Protein AF-0000000084680310 (afdb_homodimer)

Radius of gyration: 19.65 Å; Cα contacts (8 Å, |Δi|>4): 620; chains: 2; bounding box: 38×62×42 Å

Organism: Streptomyces collinus (strain DSM 40733 / Tue 365) (NCBI:txid1214242)

Structure (mmCIF, N/CA/C/O backbone):
data_AF-0000000084680310-model_v1
#
loop_
_entity.id
_entity.type
_entity.pdbx_description
1 polymer 'Uncharacterized protein'
#
loop_
_atom_site.group_PDB
_atom_site.id
_atom_site.type_symbol
_atom_site.label_atom_id
_atom_site.label_alt_id
_atom_site.label_comp_id
_atom_site.label_asym_id
_atom_site.label_entity_id
_atom_site.label_seq_id
_atom_site.pdbx_PDB_ins_code
_atom_site.Cartn_x
_atom_site.Cartn_y
_atom_site.Cartn_z
_atom_site.occupancy
_atom_site.B_iso_or_equiv
_atom_site.auth_seq_id
_atom_site.auth_comp_id
_atom_site.auth_asym_id
_atom_site.auth_atom_id
_atom_site.pdbx_PDB_model_num
ATOM 1 N N . MET A 1 1 ? 16.734 -3.963 13.297 1 83.31 1 MET A N 1
ATOM 2 C CA . MET A 1 1 ? 17.344 -3.102 12.289 1 83.31 1 MET A CA 1
ATOM 3 C C . MET A 1 1 ? 16.297 -2.602 11.297 1 83.31 1 MET A C 1
ATOM 5 O O . MET A 1 1 ? 16.125 -1.395 11.117 1 83.31 1 MET A O 1
ATOM 9 N N . SER A 1 2 ? 15.383 -3.375 10.891 1 95.5 2 SER A N 1
ATOM 10 C CA . SER A 1 2 ? 14.383 -2.965 9.922 1 95.5 2 SER A CA 1
ATOM 11 C C . SER A 1 2 ? 13.367 -2.012 10.547 1 95.5 2 SER A C 1
ATOM 13 O O . SER A 1 2 ? 12.992 -1.007 9.93 1 95.5 2 SER A O 1
ATOM 15 N N . LYS A 1 3 ? 13.008 -2.221 11.766 1 98 3 LYS A N 1
ATOM 16 C CA . LYS A 1 3 ? 12 -1.386 12.414 1 98 3 LYS A CA 1
ATOM 17 C C . LYS A 1 3 ? 12.508 0.043 12.594 1 98 3 LYS A C 1
ATOM 19 O O . LYS A 1 3 ? 11.758 1.002 12.375 1 98 3 LYS A O 1
ATOM 24 N N . ILE A 1 4 ? 13.727 0.226 12.992 1 98.25 4 ILE A N 1
ATOM 25 C CA . ILE A 1 4 ? 14.328 1.543 13.172 1 98.25 4 ILE A CA 1
ATOM 26 C C . ILE A 1 4 ? 14.32 2.301 11.852 1 98.25 4 ILE A C 1
ATOM 28 O O . ILE A 1 4 ? 14.008 3.492 11.812 1 98.25 4 ILE A O 1
ATOM 32 N N . GLU A 1 5 ? 14.664 1.639 10.758 1 98.62 5 GLU A N 1
ATOM 33 C CA . GLU A 1 5 ? 14.695 2.25 9.43 1 98.62 5 GLU A CA 1
ATOM 34 C C . GLU A 1 5 ? 13.297 2.66 8.977 1 98.62 5 GLU A C 1
ATOM 36 O O . GLU A 1 5 ? 13.109 3.746 8.43 1 98.62 5 GLU A O 1
ATOM 41 N N . ILE A 1 6 ? 12.359 1.812 9.211 1 98.88 6 ILE A N 1
ATOM 42 C CA . ILE A 1 6 ? 10.977 2.094 8.844 1 98.88 6 ILE A CA 1
ATOM 43 C C . ILE A 1 6 ? 10.445 3.254 9.688 1 98.88 6 ILE A C 1
ATOM 45 O O . ILE A 1 6 ? 9.75 4.137 9.172 1 98.88 6 ILE A O 1
ATOM 49 N N . ASP A 1 7 ? 10.781 3.256 11.008 1 98.81 7 ASP A N 1
ATOM 50 C CA . ASP A 1 7 ? 10.43 4.375 11.875 1 98.81 7 ASP A CA 1
ATOM 51 C C . ASP A 1 7 ? 11.016 5.684 11.344 1 98.81 7 ASP A C 1
ATOM 53 O O . ASP A 1 7 ? 10.352 6.723 11.383 1 98.81 7 ASP A O 1
ATOM 57 N N . ALA A 1 8 ? 12.195 5.598 10.875 1 98.69 8 ALA A N 1
ATOM 58 C CA . ALA A 1 8 ? 12.852 6.793 10.352 1 98.69 8 ALA A CA 1
ATOM 59 C C . ALA A 1 8 ? 12.156 7.305 9.094 1 98.69 8 ALA A C 1
ATOM 61 O O . ALA A 1 8 ? 11.914 8.508 8.953 1 98.69 8 ALA A O 1
ATOM 62 N N . VAL A 1 9 ? 11.852 6.441 8.125 1 98.88 9 VAL A N 1
ATOM 63 C CA . VAL A 1 9 ? 11.125 6.812 6.914 1 98.88 9 VAL A CA 1
ATOM 64 C C . VAL A 1 9 ? 9.781 7.438 7.289 1 98.88 9 VAL A C 1
ATOM 66 O O . VAL A 1 9 ? 9.391 8.461 6.727 1 98.88 9 VAL A O 1
ATOM 69 N N . THR A 1 10 ? 9.094 6.812 8.273 1 98.88 10 THR A N 1
ATOM 70 C CA . THR A 1 10 ? 7.793 7.297 8.727 1 98.88 10 THR A CA 1
ATOM 71 C C . THR A 1 10 ? 7.922 8.688 9.344 1 98.88 10 THR A C 1
ATOM 73 O O . THR A 1 10 ? 7.133 9.586 9.031 1 98.88 10 THR A O 1
ATOM 76 N N . ALA A 1 11 ? 8.891 8.852 10.188 1 98.75 11 ALA A N 1
ATOM 77 C CA . ALA A 1 11 ? 9.125 10.148 10.82 1 98.75 11 ALA A CA 1
ATOM 78 C C . ALA A 1 11 ? 9.422 11.219 9.773 1 98.75 11 ALA A C 1
ATOM 80 O O . ALA A 1 11 ? 8.977 12.359 9.898 1 98.75 11 ALA A O 1
ATOM 81 N N . GLU A 1 12 ? 10.188 10.867 8.773 1 98.75 12 GLU A N 1
ATOM 82 C CA . GLU A 1 12 ? 10.492 11.797 7.695 1 98.75 12 GLU A CA 1
ATOM 83 C C . GLU A 1 12 ? 9.234 12.203 6.938 1 98.75 12 GLU A C 1
ATOM 85 O O . GLU A 1 12 ? 9.086 13.367 6.547 1 98.75 12 GLU A O 1
ATOM 90 N N . PHE A 1 13 ? 8.359 11.281 6.695 1 98.88 13 PHE A N 1
ATOM 91 C CA . PHE A 1 13 ? 7.109 11.609 6.016 1 98.88 13 PHE A CA 1
ATOM 92 C C . PHE A 1 13 ? 6.293 12.594 6.84 1 98.88 13 PHE A C 1
ATOM 94 O O . PHE A 1 13 ? 5.891 13.648 6.34 1 98.88 13 PHE A O 1
ATOM 101 N N . PHE A 1 14 ? 6.062 12.289 8.117 1 98.75 14 PHE A N 1
ATOM 102 C CA . PHE A 1 14 ? 5.273 13.164 8.977 1 98.75 14 PHE A CA 1
ATOM 103 C C . PHE A 1 14 ? 5.934 14.531 9.094 1 98.75 14 PHE A C 1
ATOM 105 O O . PHE A 1 14 ? 5.246 15.562 9.125 1 98.75 14 PHE A O 1
ATOM 112 N N . GLY A 1 15 ? 7.195 14.57 9.164 1 98.12 15 GLY A N 1
ATOM 113 C CA . GLY A 1 15 ? 7.945 15.805 9.336 1 98.12 15 GLY A CA 1
ATOM 114 C C . GLY A 1 15 ? 7.977 16.672 8.094 1 98.12 15 GLY A C 1
ATOM 115 O O . GLY A 1 15 ? 8.336 17.844 8.148 1 98.12 15 GLY A O 1
ATOM 116 N N . ALA A 1 16 ? 7.633 16.141 6.98 1 98 16 ALA A N 1
ATOM 117 C CA . ALA A 1 16 ? 7.73 16.828 5.695 1 98 16 ALA A CA 1
ATOM 118 C C . ALA A 1 16 ? 6.855 18.078 5.668 1 98 16 ALA A C 1
ATOM 120 O O . ALA A 1 16 ? 7.117 19 4.906 1 98 16 ALA A O 1
ATOM 121 N N . PHE A 1 17 ? 5.832 18.172 6.531 1 97.25 17 PHE A N 1
ATOM 122 C CA . PHE A 1 17 ? 4.809 19.203 6.441 1 97.25 17 PHE A CA 1
ATOM 123 C C . PHE A 1 17 ? 5.035 20.281 7.492 1 97.25 17 PHE A C 1
ATOM 125 O O . PHE A 1 17 ? 4.336 21.297 7.512 1 97.25 17 PHE A O 1
ATOM 132 N N . ASP A 1 18 ? 5.969 19.984 8.367 1 97.31 18 ASP A N 1
ATOM 133 C CA . ASP A 1 18 ? 6.152 20.812 9.547 1 97.31 18 ASP A CA 1
ATOM 134 C C . ASP A 1 18 ? 6.668 22.203 9.172 1 97.31 18 ASP A C 1
ATOM 136 O O . ASP A 1 18 ? 7.742 22.328 8.57 1 97.31 18 ASP A O 1
ATOM 140 N N . ASN A 1 19 ? 5.898 23.234 9.477 1 97.25 19 ASN A N 1
ATOM 141 C CA . ASN A 1 19 ? 6.348 24.609 9.234 1 97.25 19 ASN A 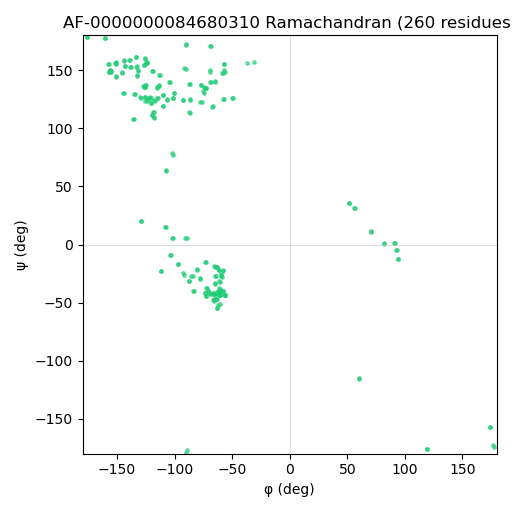CA 1
ATOM 142 C C . ASN A 1 19 ? 6.191 25.469 10.484 1 97.25 19 ASN A C 1
ATOM 144 O O . ASN A 1 19 ? 6.07 26.703 10.383 1 97.25 19 ASN A O 1
ATOM 148 N N . ARG A 1 20 ? 6.105 24.828 11.656 1 97.31 20 ARG A N 1
ATOM 149 C CA . ARG A 1 20 ? 6.031 25.547 12.922 1 97.31 20 ARG A CA 1
ATOM 150 C C . ARG A 1 20 ? 7.246 26.453 13.109 1 97.31 20 ARG A C 1
ATOM 152 O O . ARG A 1 20 ? 8.336 26.141 12.617 1 97.31 20 ARG A O 1
ATOM 159 N N . GLY A 1 21 ? 7.027 27.531 13.75 1 95.5 21 GLY A N 1
ATOM 160 C CA . GLY A 1 21 ? 8.117 28.453 14.031 1 95.5 21 GLY A CA 1
ATOM 161 C C . GLY A 1 21 ? 8.633 29.172 12.797 1 95.5 21 GLY A C 1
ATOM 162 O O . GLY A 1 21 ? 9.758 29.672 12.781 1 95.5 21 GLY A O 1
ATOM 163 N N . GLY A 1 22 ? 7.957 29.094 11.664 1 92.19 22 GLY A N 1
ATOM 164 C CA . GLY A 1 22 ? 8.305 29.812 10.453 1 92.19 22 GLY A CA 1
ATOM 165 C C . GLY A 1 22 ? 9.234 29.031 9.539 1 92.19 22 GLY A C 1
ATOM 166 O O . GLY A 1 22 ? 9.641 29.531 8.484 1 92.19 22 GLY A O 1
ATOM 167 N N . ARG A 1 23 ? 9.539 27.906 9.914 1 93.06 23 ARG A N 1
ATOM 168 C CA . ARG A 1 23 ? 10.43 27.125 9.07 1 93.06 23 ARG A CA 1
ATOM 169 C C . ARG A 1 23 ? 9.734 26.719 7.773 1 93.06 23 ARG A C 1
ATOM 171 O O . ARG A 1 23 ? 8.508 26.594 7.73 1 93.06 23 ARG A O 1
ATOM 178 N N . ALA A 1 24 ? 10.547 26.578 6.723 1 93.38 24 ALA A N 1
ATOM 179 C CA . ALA A 1 24 ? 10.016 26.125 5.441 1 93.38 24 ALA A CA 1
ATOM 180 C C . ALA A 1 24 ? 9.789 24.609 5.453 1 93.38 24 ALA A C 1
ATOM 182 O O . ALA A 1 24 ? 10.719 23.844 5.73 1 93.38 24 ALA A O 1
ATOM 183 N N . ALA A 1 25 ? 8.531 24.25 5.188 1 95.44 25 ALA A N 1
ATOM 184 C CA . ALA A 1 25 ? 8.25 22.812 5.059 1 95.44 25 ALA A CA 1
ATOM 185 C C . ALA A 1 25 ? 8.984 22.219 3.859 1 95.44 25 ALA A C 1
ATOM 187 O O . ALA A 1 25 ? 9.07 22.844 2.803 1 95.44 25 ALA A O 1
ATOM 188 N N . ASP A 1 26 ? 9.516 21.016 4.008 1 96.19 26 ASP A N 1
ATOM 189 C CA . ASP A 1 26 ? 10.219 20.328 2.932 1 96.19 26 ASP A CA 1
ATOM 190 C C . ASP A 1 26 ? 9.383 19.172 2.389 1 96.19 26 ASP A C 1
ATOM 192 O O . ASP A 1 26 ? 9.797 18.016 2.447 1 96.19 26 ASP A O 1
ATOM 196 N N . VAL A 1 27 ? 8.242 19.516 1.811 1 97.19 27 VAL A N 1
ATOM 197 C CA . VAL A 1 27 ? 7.289 18.516 1.328 1 97.19 27 VAL A CA 1
ATOM 198 C C . VAL A 1 27 ? 7.918 17.719 0.191 1 97.19 27 VAL A C 1
ATOM 200 O O . VAL A 1 27 ? 7.602 16.531 0.01 1 97.19 27 VAL A O 1
ATOM 203 N N . ALA A 1 28 ? 8.875 18.344 -0.534 1 96.56 28 ALA A N 1
ATOM 204 C CA . ALA A 1 28 ? 9.5 17.719 -1.695 1 96.56 28 ALA A CA 1
ATOM 205 C C . ALA A 1 28 ? 10.273 16.453 -1.295 1 96.56 28 ALA A C 1
ATOM 207 O O . ALA A 1 28 ? 10.555 15.602 -2.135 1 96.56 28 ALA A O 1
ATOM 208 N N . ARG A 1 29 ? 10.609 16.312 -0.036 1 97.75 29 ARG A N 1
ATOM 209 C CA . ARG A 1 29 ? 11.375 15.148 0.396 1 97.75 29 ARG A CA 1
ATOM 210 C C . ARG A 1 29 ? 10.57 13.867 0.222 1 97.75 29 ARG A C 1
ATOM 212 O O . ARG A 1 29 ? 11.125 12.773 0.223 1 97.75 29 ARG A O 1
ATOM 219 N N . ILE A 1 30 ? 9.273 14.016 0.109 1 98.56 30 ILE A N 1
ATOM 220 C CA . ILE A 1 30 ? 8.406 12.859 -0.082 1 98.56 30 ILE A CA 1
ATOM 221 C C . ILE A 1 30 ? 8.797 12.125 -1.359 1 98.56 30 ILE A C 1
ATOM 223 O O . ILE A 1 30 ? 8.672 10.898 -1.443 1 98.56 30 ILE A O 1
ATOM 227 N N . ARG A 1 31 ? 9.422 12.828 -2.363 1 98.38 31 ARG A N 1
ATOM 228 C CA . ARG A 1 31 ? 9.883 12.234 -3.611 1 98.38 31 ARG A CA 1
ATOM 229 C C . ARG A 1 31 ? 10.914 11.141 -3.346 1 98.38 31 ARG A C 1
ATOM 231 O O . ARG A 1 31 ? 11.008 10.172 -4.102 1 98.38 31 ARG A O 1
ATOM 238 N N . ARG A 1 32 ? 11.609 11.242 -2.279 1 98 32 ARG A N 1
ATOM 239 C CA . ARG A 1 32 ? 12.664 10.266 -1.998 1 98 32 ARG A CA 1
ATOM 240 C C . ARG A 1 32 ? 12.156 9.172 -1.063 1 98 32 ARG A C 1
ATOM 242 O O . ARG A 1 32 ? 12.812 8.148 -0.894 1 98 32 ARG A O 1
ATOM 249 N N . LEU A 1 33 ? 11.055 9.422 -0.404 1 98.81 33 LEU A N 1
ATOM 250 C CA . LEU A 1 33 ? 10.523 8.477 0.573 1 98.81 33 LEU A CA 1
ATOM 251 C C . LEU A 1 33 ? 9.617 7.457 -0.098 1 98.81 33 LEU A C 1
ATOM 253 O O . LEU A 1 33 ? 9.484 6.328 0.382 1 98.81 33 LEU A O 1
ATOM 257 N N . VAL A 1 34 ? 8.93 7.887 -1.187 1 98.88 34 VAL A N 1
ATOM 258 C CA . VAL A 1 34 ? 7.949 7.051 -1.872 1 98.88 34 VAL A CA 1
ATOM 259 C C . VAL A 1 34 ? 8.539 6.527 -3.178 1 98.88 34 VAL A C 1
ATOM 261 O O . VAL A 1 34 ? 9.211 7.266 -3.904 1 98.88 34 VAL A O 1
ATOM 264 N N . LEU A 1 35 ? 8.273 5.273 -3.512 1 98.69 35 LEU A N 1
ATOM 265 C CA . LEU A 1 35 ? 8.711 4.688 -4.777 1 98.69 35 LEU A CA 1
ATOM 266 C C . LEU A 1 35 ? 8.188 5.504 -5.957 1 98.69 35 LEU A C 1
ATOM 268 O O . LEU A 1 35 ? 7.082 6.043 -5.906 1 98.69 35 LEU A O 1
ATOM 272 N N . PRO A 1 36 ? 9.055 5.445 -7.055 1 96 36 PRO A N 1
ATOM 273 C CA . PRO A 1 36 ? 8.438 5.902 -8.305 1 96 36 PRO A CA 1
ATOM 274 C C . PRO A 1 36 ? 7.191 5.102 -8.672 1 96 36 PRO A C 1
ATOM 276 O O . PRO A 1 36 ? 7.223 3.867 -8.672 1 96 36 PRO A O 1
ATOM 279 N N . GLY A 1 37 ? 6.125 5.703 -8.875 1 96.62 37 GLY A N 1
ATOM 280 C CA . GLY A 1 37 ? 4.863 5.055 -9.203 1 96.62 37 GLY A CA 1
ATOM 281 C C . GLY A 1 37 ? 3.992 4.797 -7.988 1 96.62 37 GLY A C 1
ATOM 282 O O . GLY A 1 37 ? 2.844 4.371 -8.117 1 96.62 37 GLY A O 1
ATOM 283 N N . GLY A 1 38 ? 4.652 4.961 -6.727 1 98.56 38 GLY A N 1
ATOM 284 C CA . GLY A 1 38 ? 3.832 4.84 -5.531 1 98.56 38 GLY A CA 1
ATOM 285 C C . GLY A 1 38 ? 2.66 5.805 -5.508 1 98.56 38 GLY A C 1
ATOM 286 O O . GLY A 1 38 ? 2.678 6.824 -6.195 1 98.56 38 GLY A O 1
ATOM 287 N N . ILE A 1 39 ? 1.658 5.418 -4.766 1 98.69 39 ILE A N 1
ATOM 288 C CA . ILE A 1 39 ? 0.483 6.281 -4.75 1 98.69 39 ILE A CA 1
ATOM 289 C C . ILE A 1 39 ? 0.119 6.633 -3.311 1 98.69 39 ILE A C 1
ATOM 291 O O . ILE A 1 39 ? 0.498 5.922 -2.377 1 98.69 39 ILE A O 1
ATOM 295 N N . ILE A 1 40 ? -0.506 7.711 -3.133 1 98.88 40 ILE A N 1
ATOM 296 C CA . ILE A 1 40 ? -1.008 8.258 -1.877 1 98.88 40 ILE A CA 1
ATOM 297 C C . ILE A 1 40 ? -2.514 8.484 -1.979 1 98.88 40 ILE A C 1
ATOM 299 O O . ILE A 1 40 ? -2.984 9.172 -2.891 1 98.88 40 ILE A O 1
ATOM 303 N N . VAL A 1 41 ? -3.271 7.922 -1.025 1 98.88 41 VAL A N 1
ATOM 304 C CA . VAL A 1 41 ? -4.719 7.902 -1.202 1 98.88 41 VAL A CA 1
ATOM 305 C C . VAL A 1 41 ? -5.398 8.539 0.009 1 98.88 41 VAL A C 1
ATOM 307 O O . VAL A 1 41 ? -5.102 8.188 1.152 1 98.88 41 VAL A O 1
ATOM 310 N N . MET A 1 42 ? -6.176 9.516 -0.198 1 98.19 42 MET A N 1
ATOM 311 C CA . MET A 1 42 ? -7.121 10.039 0.784 1 98.19 42 MET A CA 1
ATOM 312 C C . MET A 1 42 ? -8.484 9.375 0.626 1 98.19 42 MET A C 1
ATOM 314 O O . MET A 1 42 ? -9.102 9.461 -0.438 1 98.19 42 MET A O 1
ATOM 318 N N . THR A 1 43 ? -8.773 8.883 1.759 1 96.62 43 THR A N 1
ATOM 319 C CA . THR A 1 43 ? -10.117 8.328 1.692 1 96.62 43 THR A CA 1
ATOM 320 C C . THR A 1 43 ? -11.156 9.375 2.084 1 96.62 43 THR A C 1
ATOM 322 O O . THR A 1 43 ? -10.805 10.469 2.525 1 96.62 43 THR A O 1
ATOM 325 N N . GLY A 1 44 ? -12.5 9.109 2.117 1 83.19 44 GLY A N 1
ATOM 326 C CA . GLY A 1 44 ? -13.656 9.984 2.227 1 83.19 44 GLY A CA 1
ATOM 327 C C . GLY A 1 44 ? -13.383 11.242 3.035 1 83.19 44 GLY A C 1
ATOM 328 O O . GLY A 1 44 ? -12.383 11.312 3.756 1 83.19 44 GLY A O 1
ATOM 329 N N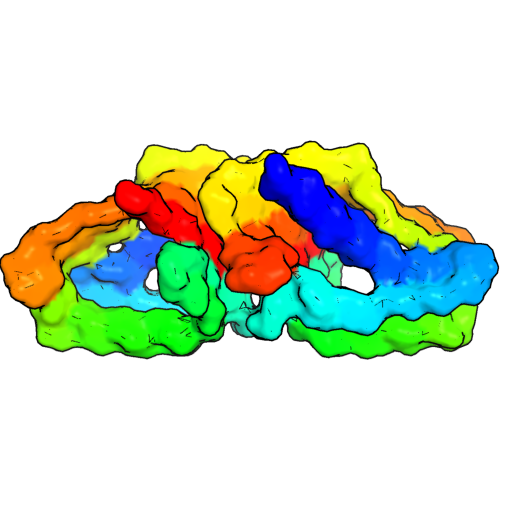 . PRO A 1 45 ? -14 12.203 2.932 1 86.94 45 PRO A N 1
ATOM 330 C CA . PRO A 1 45 ? -15.227 12.211 2.131 1 86.94 45 PRO A CA 1
ATOM 331 C C . PRO A 1 45 ? -14.961 12.422 0.644 1 86.94 45 PRO A C 1
ATOM 333 O O . PRO A 1 45 ? -15.781 12.055 -0.198 1 86.94 45 PRO A O 1
ATOM 336 N N . ASP A 1 46 ? -13.891 13.07 0.281 1 92.06 46 ASP A N 1
ATOM 337 C CA . ASP A 1 46 ? -13.531 13.312 -1.114 1 92.06 46 ASP A CA 1
ATOM 338 C C . ASP A 1 46 ? -12.438 12.352 -1.572 1 92.06 46 ASP A C 1
ATOM 340 O O . ASP A 1 46 ? -11.281 12.75 -1.736 1 92.06 46 ASP A O 1
ATOM 344 N N . PHE A 1 47 ? -12.828 11.188 -1.859 1 97.38 47 PHE A N 1
ATOM 345 C CA . PHE A 1 47 ? -11.883 10.156 -2.256 1 97.38 47 PHE A CA 1
ATOM 346 C C . PHE A 1 47 ? -10.953 10.664 -3.352 1 97.38 47 PHE A C 1
ATOM 348 O O . PHE A 1 47 ? -11.406 11.164 -4.383 1 97.38 47 PHE A O 1
ATOM 355 N N . THR A 1 48 ? -9.633 10.57 -3.146 1 97.94 48 THR A N 1
ATOM 356 C CA . THR A 1 48 ? -8.656 11.039 -4.125 1 97.94 48 THR A CA 1
ATOM 357 C C . THR A 1 48 ? -7.43 10.133 -4.145 1 97.94 48 THR A C 1
ATOM 359 O O . THR A 1 48 ? -6.891 9.781 -3.092 1 97.94 48 THR A O 1
ATOM 362 N N . VAL A 1 49 ? -7.055 9.742 -5.281 1 98.5 49 VAL A N 1
ATOM 363 C CA . VAL A 1 49 ? -5.793 9.047 -5.508 1 98.5 49 VAL A CA 1
ATOM 364 C C . VAL A 1 49 ? -4.762 10.016 -6.086 1 98.5 49 VAL A C 1
ATOM 366 O O . VAL A 1 49 ? -4.996 10.633 -7.125 1 98.5 49 VAL A O 1
ATOM 369 N N . TYR A 1 50 ? -3.615 10.094 -5.426 1 98.5 50 TYR A N 1
ATOM 370 C CA . TYR A 1 50 ? -2.553 10.992 -5.871 1 98.5 50 TYR A CA 1
ATOM 371 C C . TYR A 1 50 ? -1.339 10.203 -6.348 1 98.5 50 TYR A C 1
ATOM 373 O O . TYR A 1 50 ? -0.931 9.227 -5.703 1 98.5 50 TYR A O 1
ATOM 381 N N . THR A 1 51 ? -0.811 10.695 -7.492 1 98.38 51 THR A N 1
ATOM 382 C CA . THR A 1 51 ? 0.619 10.445 -7.641 1 98.38 51 THR A CA 1
ATOM 383 C C . THR A 1 51 ? 1.417 11.25 -6.621 1 98.38 51 THR A C 1
ATOM 385 O O . THR A 1 51 ? 0.876 12.148 -5.969 1 98.38 51 THR A O 1
ATOM 388 N N . VAL A 1 52 ? 2.682 10.938 -6.566 1 98.38 52 VAL A N 1
ATOM 389 C CA . VAL A 1 52 ? 3.539 11.656 -5.637 1 98.38 52 VAL A CA 1
ATOM 390 C C . VAL A 1 52 ? 3.553 13.141 -5.996 1 98.38 52 VAL A C 1
ATOM 392 O O . VAL A 1 52 ? 3.391 14 -5.125 1 98.38 52 VAL A O 1
ATOM 395 N N . GLU A 1 53 ? 3.658 13.469 -7.246 1 98.19 53 GLU A N 1
ATOM 396 C CA . GLU A 1 53 ? 3.719 14.867 -7.656 1 98.19 53 GLU A CA 1
ATOM 397 C C . GLU A 1 53 ? 2.383 15.57 -7.426 1 98.19 53 GLU A C 1
ATOM 399 O O . GLU A 1 53 ? 2.35 16.734 -6.996 1 98.19 53 GLU A O 1
ATOM 404 N N . GLU A 1 54 ? 1.307 14.883 -7.75 1 98.12 54 GLU A N 1
ATOM 405 C CA . GLU A 1 54 ? -0.018 15.461 -7.523 1 98.12 54 GLU A CA 1
ATOM 406 C C . GLU A 1 54 ? -0.254 15.734 -6.039 1 98.12 54 GLU A C 1
ATOM 408 O O . GLU A 1 54 ? -1.008 16.641 -5.684 1 98.12 54 GLU A O 1
ATOM 413 N N . PHE A 1 55 ? 0.31 14.945 -5.195 1 98.31 55 PHE A N 1
ATOM 414 C CA . PHE A 1 55 ? 0.201 15.117 -3.75 1 98.31 55 PHE A CA 1
ATOM 415 C C . PHE A 1 55 ? 1.038 16.312 -3.285 1 98.31 55 PHE A C 1
ATOM 417 O O . PHE A 1 55 ? 0.573 17.125 -2.492 1 98.31 55 PHE A O 1
ATOM 424 N N . ILE A 1 56 ? 2.225 16.406 -3.793 1 97.81 56 ILE A N 1
ATOM 425 C CA . ILE A 1 56 ? 3.217 17.359 -3.311 1 97.81 56 ILE A CA 1
ATOM 426 C C . ILE A 1 56 ? 2.842 18.766 -3.764 1 97.81 56 ILE A C 1
ATOM 428 O O . ILE A 1 56 ? 2.854 19.703 -2.965 1 97.81 56 ILE A O 1
ATOM 432 N N . ALA A 1 57 ? 2.404 19 -4.93 1 96.38 57 ALA A N 1
ATOM 433 C CA . ALA A 1 57 ? 2.293 20.297 -5.578 1 96.38 57 ALA A CA 1
ATOM 434 C C . ALA A 1 57 ? 1.324 21.203 -4.824 1 96.38 57 ALA A C 1
ATOM 436 O O . ALA A 1 57 ? 1.682 22.328 -4.438 1 96.38 57 ALA A O 1
ATOM 437 N N . PRO A 1 58 ? 0.131 20.781 -4.598 1 94.56 58 PRO A N 1
ATOM 438 C CA . PRO A 1 58 ? -0.79 21.688 -3.898 1 94.56 58 PRO A CA 1
ATOM 439 C C . PRO A 1 58 ? -0.353 21.984 -2.465 1 94.56 58 PRO A C 1
ATOM 441 O O . PRO A 1 58 ? -0.607 23.062 -1.948 1 94.56 58 PRO A O 1
ATOM 444 N N . ARG A 1 59 ? 0.271 21.031 -1.799 1 93.88 59 ARG A N 1
ATOM 445 C CA . ARG A 1 59 ? 0.718 21.219 -0.422 1 93.88 59 ARG A CA 1
ATOM 446 C C . ARG A 1 59 ? 1.896 22.172 -0.351 1 93.88 59 ARG A C 1
ATOM 448 O O . ARG A 1 59 ? 1.988 22.984 0.574 1 93.88 59 ARG A O 1
ATOM 455 N N . LEU A 1 60 ? 2.762 22 -1.309 1 91.25 60 LEU A N 1
ATOM 456 C CA . LEU A 1 60 ? 3.854 22.953 -1.398 1 91.25 60 LEU A CA 1
ATOM 457 C C . LEU A 1 60 ? 3.316 24.391 -1.517 1 91.25 60 LEU A C 1
ATOM 459 O O . LEU A 1 60 ? 3.797 25.297 -0.834 1 91.25 60 LEU A O 1
ATOM 463 N N . ARG A 1 61 ? 2.355 24.625 -2.287 1 90.75 61 ARG A N 1
ATOM 464 C CA . ARG A 1 61 ? 1.757 25.953 -2.465 1 90.75 61 ARG A CA 1
ATOM 465 C C . ARG A 1 61 ? 1.086 26.422 -1.182 1 90.75 61 ARG A C 1
ATOM 467 O O . ARG A 1 61 ? 1.289 27.562 -0.754 1 90.75 61 ARG A O 1
ATOM 474 N N . LEU A 1 62 ? 0.314 25.547 -0.588 1 89.69 62 LEU A N 1
ATOM 475 C CA . LEU A 1 62 ? -0.433 25.891 0.62 1 89.69 62 LEU A CA 1
ATOM 476 C C . LEU A 1 62 ? 0.511 26.266 1.756 1 89.69 62 LEU A C 1
ATOM 478 O O . LEU A 1 62 ? 0.248 27.219 2.496 1 89.69 62 LEU A O 1
ATOM 482 N N . LEU A 1 63 ? 1.56 25.562 1.863 1 90.94 63 LEU A N 1
ATOM 483 C CA . LEU A 1 63 ? 2.484 25.766 2.975 1 90.94 63 LEU A CA 1
ATOM 484 C C . LEU A 1 63 ? 3.395 26.953 2.715 1 90.94 63 LEU A C 1
ATOM 486 O O . LEU A 1 63 ? 3.908 27.562 3.656 1 90.94 63 LEU A O 1
ATOM 490 N N . ARG A 1 64 ? 3.568 27.359 1.491 1 87.19 64 ARG A N 1
ATOM 491 C CA . ARG A 1 64 ? 4.469 28.453 1.146 1 87.19 64 ARG A CA 1
ATOM 492 C C . ARG A 1 64 ? 3.725 29.781 1.118 1 87.19 64 ARG A C 1
ATOM 494 O O . ARG A 1 64 ? 4.32 30.844 1.353 1 87.19 64 ARG A O 1
ATOM 501 N N . ASP A 1 65 ? 2.463 29.797 0.902 1 88.81 65 ASP A N 1
ATOM 502 C CA . ASP A 1 65 ? 1.747 31.047 0.659 1 88.81 65 ASP A CA 1
ATOM 503 C C . ASP A 1 65 ? 1.227 31.641 1.964 1 88.81 65 ASP A C 1
ATOM 505 O O . ASP A 1 65 ? 0.531 32.656 1.953 1 88.81 65 ASP A O 1
ATOM 509 N N . GLY A 1 66 ? 1.562 31.078 3.068 1 87.5 66 GLY A N 1
ATOM 510 C CA . GLY A 1 66 ? 1.242 31.656 4.359 1 87.5 66 GLY A CA 1
ATOM 511 C C . GLY A 1 66 ? -0.173 31.359 4.816 1 87.5 66 GLY A C 1
ATOM 512 O O . GLY A 1 66 ? -0.562 31.719 5.93 1 87.5 66 GLY A O 1
ATOM 513 N N . ARG A 1 67 ? -0.921 30.641 4.086 1 91.44 67 ARG A N 1
ATOM 514 C CA . ARG A 1 67 ? -2.305 30.328 4.422 1 91.44 67 ARG A CA 1
ATOM 515 C C . ARG A 1 67 ? -2.371 29.234 5.48 1 91.44 67 ARG A C 1
ATOM 517 O O . ARG A 1 67 ? -3.361 29.125 6.207 1 91.44 67 ARG A O 1
ATOM 524 N N . LEU A 1 68 ? -1.397 28.391 5.484 1 95.31 68 LEU A N 1
ATOM 525 C CA . LEU A 1 68 ? -1.265 27.359 6.496 1 95.31 68 LEU A CA 1
ATOM 526 C C . LEU A 1 68 ? 0.017 27.531 7.301 1 95.31 68 LEU A C 1
ATOM 528 O O . LEU A 1 68 ? 1.117 27.344 6.777 1 95.31 68 LEU A O 1
ATOM 532 N N . THR A 1 69 ? -0.166 27.906 8.516 1 96.25 69 THR A N 1
ATOM 533 C CA . THR A 1 69 ? 0.986 28.172 9.367 1 96.25 69 THR A CA 1
ATOM 534 C C . THR A 1 69 ? 0.912 27.359 10.656 1 96.25 69 THR A C 1
ATOM 536 O O . THR A 1 69 ? -0.137 26.797 10.977 1 96.25 69 THR A O 1
ATOM 539 N N . GLU A 1 70 ? 2.088 27.203 11.289 1 97.5 70 GLU A N 1
ATOM 540 C CA . GLU A 1 70 ? 2.186 26.469 12.547 1 97.5 70 GLU A CA 1
ATOM 541 C C . GLU A 1 70 ? 1.632 25.047 12.391 1 97.5 70 GLU A C 1
ATOM 543 O O . GLU A 1 70 ? 0.999 24.531 13.312 1 97.5 70 GLU A O 1
ATOM 548 N N . PHE A 1 71 ? 1.797 24.547 11.219 1 98 71 PHE A N 1
ATOM 549 C CA . PHE A 1 71 ? 1.247 23.219 10.938 1 98 71 PHE A CA 1
ATOM 550 C C . PHE A 1 71 ? 2.23 22.125 11.336 1 98 71 PHE A C 1
ATOM 552 O O . PHE A 1 71 ? 3.426 22.234 11.055 1 98 71 PHE A O 1
ATOM 559 N N . SER A 1 72 ? 1.662 21.078 11.945 1 98.06 72 SER A N 1
ATOM 560 C CA . SER A 1 72 ? 2.391 19.844 12.188 1 98.06 72 SER A CA 1
ATOM 561 C C . SER A 1 72 ? 1.451 18.641 12.195 1 98.06 72 SER A C 1
ATOM 563 O O . SER A 1 72 ? 0.281 18.766 12.562 1 98.06 72 SER A O 1
ATOM 565 N N . GLU A 1 73 ? 1.927 17.609 11.719 1 98.62 73 GLU A N 1
ATOM 566 C CA . GLU A 1 73 ? 1.293 16.297 11.781 1 98.62 73 GLU A CA 1
ATOM 567 C C . GLU A 1 73 ? 2.229 15.258 12.398 1 98.62 73 GLU A C 1
ATOM 569 O O . GLU A 1 73 ? 3.418 15.211 12.07 1 98.62 73 GLU A O 1
ATOM 574 N N . TRP A 1 74 ? 1.651 14.414 13.336 1 98.69 74 TRP A N 1
ATOM 575 C CA . TRP A 1 74 ? 2.514 13.461 14.023 1 98.69 74 TRP A CA 1
ATOM 576 C C . TRP A 1 74 ? 1.769 12.156 14.312 1 98.69 74 TRP A C 1
ATOM 578 O O . TRP A 1 74 ? 0.541 12.156 14.43 1 98.69 74 TRP A O 1
ATOM 588 N N . GLU A 1 75 ? 2.537 11.117 14.297 1 98.88 75 GLU A N 1
ATOM 589 C CA . GLU A 1 75 ? 2.004 9.797 14.617 1 98.88 75 GLU A CA 1
ATOM 590 C C . GLU A 1 75 ? 1.817 9.625 16.125 1 98.88 75 GLU A C 1
ATOM 592 O O . GLU A 1 75 ? 2.689 10.008 16.906 1 98.88 75 GLU A O 1
ATOM 597 N N . THR A 1 76 ? 0.635 9.016 16.516 1 98.81 76 THR A N 1
ATOM 598 C CA . THR A 1 76 ? 0.348 8.883 17.953 1 98.81 76 THR A CA 1
ATOM 599 C C . THR A 1 76 ? 0.394 7.418 18.375 1 98.81 76 THR A C 1
ATOM 601 O O . THR A 1 76 ? 0.488 7.113 19.562 1 98.81 76 THR A O 1
ATOM 604 N N . SER A 1 77 ? 0.219 6.508 17.531 1 98.75 77 SER A N 1
ATOM 605 C CA . SER A 1 77 ? 0.333 5.066 17.734 1 98.75 77 SER A CA 1
ATOM 606 C C . SER A 1 77 ? 0.595 4.34 16.422 1 98.75 77 SER A C 1
ATOM 608 O O . SER A 1 77 ? 0.32 4.875 15.344 1 98.75 77 SER A O 1
ATOM 610 N N . GLU A 1 78 ? 1.197 3.184 16.578 1 98.62 78 GLU A N 1
ATOM 611 C CA . GLU A 1 78 ? 1.399 2.41 15.367 1 98.62 78 GLU A CA 1
ATOM 612 C C . GLU A 1 78 ? 1.539 0.921 15.672 1 98.62 78 GLU A C 1
ATOM 614 O O . GLU A 1 78 ? 1.898 0.542 16.781 1 98.62 78 GLU A O 1
ATOM 619 N N . HIS A 1 79 ? 1.136 0.138 14.742 1 98.5 79 HIS A N 1
ATOM 620 C CA . HIS A 1 79 ? 1.483 -1.273 14.625 1 98.5 79 HIS A CA 1
ATOM 621 C C . HIS A 1 79 ? 2.203 -1.556 13.312 1 98.5 79 HIS A C 1
ATOM 623 O O . HIS A 1 79 ? 1.691 -1.231 12.242 1 98.5 79 HIS A O 1
ATOM 629 N N . THR A 1 80 ? 3.404 -2.082 13.422 1 98.75 80 THR A N 1
ATOM 630 C CA . THR A 1 80 ? 4.207 -2.387 12.242 1 98.75 80 THR A CA 1
ATOM 631 C C . THR A 1 80 ? 4.488 -3.885 12.156 1 98.75 80 THR A C 1
ATOM 633 O O . THR A 1 80 ? 4.938 -4.496 13.125 1 98.75 80 THR A O 1
ATOM 636 N N . GLU A 1 81 ? 4.125 -4.461 11.062 1 98.5 81 GLU A N 1
ATOM 637 C CA . GLU A 1 81 ? 4.496 -5.836 10.75 1 98.5 81 GLU A CA 1
ATOM 638 C C . GLU A 1 81 ? 5.574 -5.887 9.672 1 98.5 81 GLU A C 1
ATOM 640 O O . GLU A 1 81 ? 5.438 -5.258 8.625 1 98.5 81 GLU A O 1
ATOM 645 N N . ILE A 1 82 ? 6.672 -6.566 9.984 1 98.62 82 ILE A N 1
ATOM 646 C CA . ILE A 1 82 ? 7.797 -6.688 9.062 1 98.62 82 ILE A CA 1
ATOM 647 C C . ILE A 1 82 ? 8.062 -8.164 8.766 1 98.62 82 ILE A C 1
ATOM 649 O O . ILE A 1 82 ? 8.18 -8.977 9.68 1 98.62 82 ILE A O 1
ATOM 653 N N . VAL A 1 83 ? 8.109 -8.508 7.543 1 97.75 83 VAL A N 1
ATOM 654 C CA . VAL A 1 83 ? 8.477 -9.852 7.109 1 97.75 83 VAL A CA 1
ATOM 655 C C . VAL A 1 83 ? 9.445 -9.766 5.93 1 97.75 83 VAL A C 1
ATOM 657 O O . VAL A 1 83 ? 9.047 -9.43 4.816 1 97.75 83 VAL A O 1
ATOM 660 N N . GLY A 1 84 ? 10.688 -10.094 6.23 1 96.69 84 GLY A N 1
ATOM 661 C CA . GLY A 1 84 ? 11.68 -9.969 5.168 1 96.69 84 GLY A CA 1
ATOM 662 C C . GLY A 1 84 ? 11.805 -8.555 4.637 1 96.69 84 GLY A C 1
ATOM 663 O O . GLY A 1 84 ? 12.125 -7.629 5.387 1 96.69 84 GLY A O 1
ATOM 664 N N . ASP A 1 85 ? 11.445 -8.359 3.342 1 98.06 85 ASP A N 1
ATOM 665 C CA . ASP A 1 85 ? 11.672 -7.094 2.656 1 98.06 85 ASP A CA 1
ATOM 666 C C . ASP A 1 85 ? 10.359 -6.344 2.436 1 98.06 85 ASP A C 1
ATOM 668 O O . ASP A 1 85 ? 10.289 -5.445 1.598 1 98.06 85 ASP A O 1
ATOM 672 N N . ILE A 1 86 ? 9.305 -6.742 3.127 1 98.75 86 ILE A N 1
ATOM 673 C CA . ILE A 1 86 ? 8.047 -6.008 3.082 1 98.75 86 ILE A CA 1
ATOM 674 C C . ILE A 1 86 ? 7.625 -5.621 4.496 1 98.75 86 ILE A C 1
ATOM 676 O O . ILE A 1 86 ? 8.016 -6.273 5.469 1 98.75 86 ILE A O 1
ATOM 680 N N . ALA A 1 87 ? 6.855 -4.633 4.57 1 98.88 87 ALA A N 1
ATOM 681 C CA . ALA A 1 87 ? 6.324 -4.203 5.859 1 98.88 87 ALA A CA 1
ATOM 682 C C . ALA A 1 87 ? 5.012 -3.447 5.688 1 98.88 87 ALA A C 1
ATOM 684 O O . ALA A 1 87 ? 4.781 -2.812 4.656 1 98.88 87 ALA A O 1
ATOM 685 N N . SER A 1 88 ? 4.18 -3.541 6.605 1 98.81 88 SER A N 1
ATOM 686 C CA . SER A 1 88 ? 2.928 -2.801 6.723 1 98.81 88 SER A CA 1
ATOM 687 C C . SER A 1 88 ? 2.822 -2.1 8.07 1 98.81 88 SER A C 1
ATOM 689 O O . SER A 1 88 ? 3.189 -2.668 9.102 1 98.81 88 SER A O 1
ATOM 691 N N . ARG A 1 89 ? 2.414 -0.907 8.047 1 98.94 89 ARG A N 1
ATOM 692 C CA . ARG A 1 89 ? 2.232 -0.113 9.258 1 98.94 89 ARG A CA 1
ATOM 693 C C . ARG A 1 89 ? 0.85 0.529 9.289 1 98.94 89 ARG A C 1
ATOM 695 O O . ARG A 1 89 ? 0.4 1.097 8.297 1 98.94 89 ARG A O 1
ATOM 702 N N . VAL A 1 90 ? 0.088 0.326 10.359 1 98.88 90 VAL A N 1
ATOM 703 C CA . VAL A 1 90 ? -1.151 1.042 10.641 1 98.88 90 VAL A CA 1
ATOM 704 C C . VAL A 1 90 ? -0.978 1.893 11.898 1 98.88 90 VAL A C 1
ATOM 706 O O . VAL A 1 90 ? -0.498 1.405 12.922 1 98.88 90 VAL A O 1
ATOM 709 N N . GLY A 1 91 ? -1.287 3.172 11.742 1 98.75 91 GLY A N 1
ATOM 710 C CA . GLY A 1 91 ? -1.095 4.039 12.891 1 98.75 91 GLY A CA 1
ATOM 711 C C . GLY A 1 91 ? -2.057 5.215 12.922 1 98.75 91 GLY A C 1
ATOM 712 O O . GLY A 1 91 ? -2.551 5.645 11.875 1 98.75 91 GLY A O 1
ATOM 713 N N . THR A 1 92 ? -2.295 5.73 14.102 1 98.81 92 THR A N 1
ATOM 714 C CA . THR A 1 92 ? -3.084 6.949 14.266 1 98.81 92 THR A CA 1
ATOM 715 C C . THR A 1 92 ? -2.188 8.18 14.234 1 98.81 92 THR A C 1
ATOM 717 O O . THR A 1 92 ? -0.996 8.102 14.531 1 98.81 92 THR A O 1
ATOM 720 N N . TYR A 1 93 ? -2.766 9.242 13.789 1 98.81 93 TYR A N 1
ATOM 721 C CA . TYR A 1 93 ? -2.031 10.5 13.742 1 98.81 93 TYR A CA 1
ATOM 722 C C . TYR A 1 93 ? -2.91 11.664 14.188 1 98.81 93 TYR A C 1
ATOM 724 O O . TYR A 1 93 ? -4.137 11.555 14.195 1 98.81 93 TYR A O 1
ATOM 732 N N . ARG A 1 94 ? -2.305 12.688 14.586 1 98.69 94 ARG A N 1
ATOM 733 C CA . ARG A 1 94 ? -2.908 13.984 14.852 1 98.69 94 ARG A CA 1
ATOM 734 C C . ARG A 1 94 ? -2.221 15.086 14.055 1 98.69 94 ARG A C 1
ATOM 736 O O . ARG A 1 94 ? -1.111 14.891 13.547 1 98.69 94 ARG A O 1
ATOM 743 N N . LYS A 1 95 ? -2.938 16.125 13.844 1 98.38 95 LYS A N 1
ATOM 744 C CA . LYS A 1 95 ? -2.395 17.312 13.188 1 98.38 95 LYS A CA 1
ATOM 745 C C . LYS A 1 95 ? -2.971 18.594 13.789 1 98.38 95 LYS A C 1
ATOM 747 O O . LYS A 1 95 ? -4.051 18.578 14.391 1 98.38 95 LYS A O 1
ATOM 752 N N . SER A 1 96 ? -2.262 19.562 13.688 1 98.5 96 SER A N 1
ATOM 753 C CA . SER A 1 96 ? -2.717 20.891 14.117 1 98.5 96 SER A CA 1
ATOM 754 C C . SER A 1 96 ? -2.037 21.984 13.312 1 98.5 96 SER A C 1
ATOM 756 O O . SER A 1 96 ? -0.985 21.766 12.711 1 98.5 96 SER A O 1
ATOM 758 N N . GLY A 1 97 ? -2.709 23.141 13.258 1 97.88 97 GLY A N 1
ATOM 759 C CA . GLY A 1 97 ? -2.154 24.297 12.57 1 97.88 97 GLY A CA 1
ATOM 760 C C . GLY A 1 97 ? -3.088 25.5 12.562 1 97.88 97 GLY A C 1
ATOM 761 O O . GLY A 1 97 ? -4.059 25.547 13.328 1 97.88 97 GLY A O 1
ATOM 762 N N . VAL A 1 98 ? -2.719 26.516 11.875 1 97.62 98 VAL A N 1
ATOM 763 C CA . VAL A 1 98 ? -3.518 27.703 11.633 1 97.62 98 VAL A CA 1
ATOM 764 C C . VAL A 1 98 ? -3.787 27.859 10.141 1 97.62 98 VAL A C 1
ATOM 766 O O . VAL A 1 98 ? -2.855 28.016 9.352 1 97.62 98 VAL A O 1
ATOM 769 N N . ARG A 1 99 ? -5.012 27.734 9.766 1 95.5 99 ARG A N 1
ATOM 770 C CA . ARG A 1 99 ? -5.418 27.906 8.375 1 95.5 99 ARG A CA 1
ATOM 771 C C . ARG A 1 99 ? -6.23 29.188 8.203 1 95.5 99 ARG A C 1
ATOM 773 O O . ARG A 1 99 ? -7.285 29.344 8.82 1 95.5 99 ARG A O 1
ATOM 780 N N . ASP A 1 100 ? -5.672 30.047 7.367 1 94.25 100 ASP A N 1
ATOM 781 C CA . ASP A 1 100 ? -6.324 31.328 7.125 1 94.25 100 ASP A CA 1
ATOM 782 C C . ASP A 1 100 ? -6.641 32.031 8.438 1 94.25 100 ASP A C 1
ATOM 784 O O . ASP A 1 100 ? -7.75 32.531 8.625 1 94.25 100 ASP A O 1
ATOM 788 N N . GLY A 1 101 ? -5.777 31.859 9.367 1 94.06 101 GLY A N 1
ATOM 789 C CA . GLY A 1 101 ? -5.863 32.594 10.625 1 94.06 101 GLY A CA 1
ATOM 790 C C . GLY A 1 101 ? -6.625 31.844 11.703 1 94.06 101 GLY A C 1
ATOM 791 O O . GLY A 1 101 ? -6.691 32.281 12.844 1 94.06 101 GLY A O 1
ATOM 792 N N . GLU A 1 102 ? -7.188 30.719 11.375 1 97.81 102 GLU A N 1
ATOM 793 C CA . GLU A 1 102 ? -7.984 29.969 12.336 1 97.81 102 GLU A CA 1
ATOM 794 C C . GLU A 1 102 ? -7.277 28.688 12.758 1 97.81 102 GLU A C 1
ATOM 796 O O . GLU A 1 102 ? -6.836 27.906 11.906 1 97.81 102 GLU A O 1
ATOM 801 N N . ARG A 1 103 ? -7.195 28.531 14.031 1 98.12 103 ARG A N 1
ATOM 802 C CA . ARG A 1 103 ? -6.582 27.328 14.578 1 98.12 103 ARG A CA 1
ATOM 803 C C . ARG A 1 103 ? -7.461 26.109 14.312 1 98.12 103 ARG A C 1
ATOM 805 O O . ARG A 1 103 ? -8.688 26.188 14.391 1 98.12 103 ARG A O 1
ATOM 812 N N . PHE A 1 104 ? -6.805 24.984 13.969 1 97.56 104 PHE A N 1
ATOM 813 C CA . PHE A 1 104 ? -7.527 23.734 13.805 1 97.56 104 PHE A CA 1
ATOM 814 C C . PHE A 1 104 ? -6.691 22.562 14.297 1 97.56 104 PHE A C 1
ATOM 816 O O . PHE A 1 104 ? -5.477 22.688 14.469 1 97.56 104 PHE A O 1
ATOM 823 N N . GLU A 1 105 ? -7.371 21.484 14.602 1 98.06 105 GLU A N 1
ATOM 824 C CA . GLU A 1 105 ? -6.801 20.172 14.906 1 98.06 105 GLU A CA 1
ATOM 825 C C . GLU A 1 105 ? -7.543 19.062 14.156 1 98.06 105 GLU A C 1
ATOM 827 O O . GLU A 1 105 ? -8.68 19.25 13.727 1 98.06 105 GLU A O 1
ATOM 832 N N . GLY A 1 106 ? -6.871 18.031 13.914 1 97 106 GLY A N 1
ATOM 833 C CA . GLY A 1 106 ? -7.449 16.859 13.273 1 97 106 GLY A CA 1
ATOM 834 C C . GLY A 1 106 ? -6.637 15.594 13.492 1 97 106 GLY A C 1
ATOM 835 O O . GLY A 1 106 ? -5.652 15.602 14.227 1 97 106 GLY A O 1
ATOM 836 N N . GLY A 1 107 ? -7.141 14.562 12.992 1 97.94 107 GLY A N 1
ATOM 837 C CA . GLY A 1 107 ? -6.461 13.281 13.102 1 97.94 107 GLY A CA 1
ATOM 838 C C . GLY A 1 107 ? -7.168 12.164 12.359 1 97.94 107 GLY A C 1
ATOM 839 O O . GLY A 1 107 ? -8.211 12.383 11.734 1 97.94 107 GLY A O 1
ATOM 840 N N . GLY A 1 108 ? -6.59 11.094 12.43 1 98.25 108 GLY A N 1
ATOM 841 C CA . GLY A 1 108 ? -7.102 9.906 11.766 1 98.25 108 GLY A CA 1
ATOM 842 C C . GLY A 1 108 ? -6.164 8.719 11.859 1 98.25 108 GLY A C 1
ATOM 843 O O . GLY A 1 108 ? -5.445 8.562 12.852 1 98.25 108 GLY A O 1
ATOM 844 N N . THR A 1 109 ? -6.328 7.836 10.938 1 98.75 109 THR A N 1
ATOM 845 C CA . THR A 1 109 ? -5.496 6.645 10.836 1 98.75 109 THR A CA 1
ATOM 846 C C . THR A 1 109 ? -4.863 6.543 9.445 1 98.75 109 THR A C 1
ATOM 848 O O . THR A 1 109 ? -5.508 6.844 8.445 1 98.75 109 THR A O 1
ATOM 851 N N . LYS A 1 110 ? -3.586 6.191 9.398 1 98.81 110 LYS A N 1
ATOM 852 C CA . LYS A 1 110 ? -2.873 5.918 8.156 1 98.81 110 LYS A CA 1
ATOM 853 C C . LYS A 1 110 ? -2.482 4.445 8.055 1 98.81 110 LYS A C 1
ATOM 855 O O . LYS A 1 110 ? -2.229 3.795 9.078 1 98.81 110 LYS A O 1
ATOM 860 N N . THR A 1 111 ? -2.496 3.961 6.938 1 98.94 111 THR A N 1
ATOM 861 C CA . THR A 1 111 ? -1.743 2.75 6.633 1 98.94 111 THR A CA 1
ATOM 862 C C . THR A 1 111 ? -0.635 3.043 5.625 1 98.94 111 THR A C 1
ATOM 864 O O . THR A 1 111 ? -0.842 3.791 4.668 1 98.94 111 THR A O 1
ATOM 867 N N . MET A 1 112 ? 0.562 2.539 5.852 1 98.94 112 MET A N 1
ATOM 868 C CA . MET A 1 112 ? 1.734 2.662 4.992 1 98.94 112 MET A CA 1
ATOM 869 C C . MET A 1 112 ? 2.309 1.289 4.652 1 98.94 112 MET A C 1
ATOM 871 O O . MET A 1 112 ? 2.484 0.451 5.539 1 98.94 112 MET A O 1
ATOM 875 N N . GLN A 1 113 ? 2.459 1.076 3.408 1 99 113 GLN A N 1
ATOM 876 C CA . GLN A 1 113 ? 3.133 -0.127 2.934 1 99 113 GLN A CA 1
ATOM 877 C C . GLN A 1 113 ? 4.574 0.17 2.539 1 99 113 GLN A C 1
ATOM 879 O O . GLN A 1 113 ? 4.84 1.122 1.802 1 99 113 GLN A O 1
ATOM 884 N N . PHE A 1 114 ? 5.535 -0.65 3.053 1 98.94 114 PHE A N 1
ATOM 885 C CA . PHE A 1 114 ? 6.953 -0.442 2.793 1 98.94 114 PHE A CA 1
ATOM 886 C C . PHE A 1 114 ? 7.555 -1.645 2.074 1 98.94 114 PHE A C 1
ATOM 888 O O . PHE A 1 114 ? 7.145 -2.783 2.312 1 98.94 114 PHE A O 1
ATOM 895 N N . VAL A 1 115 ? 8.555 -1.34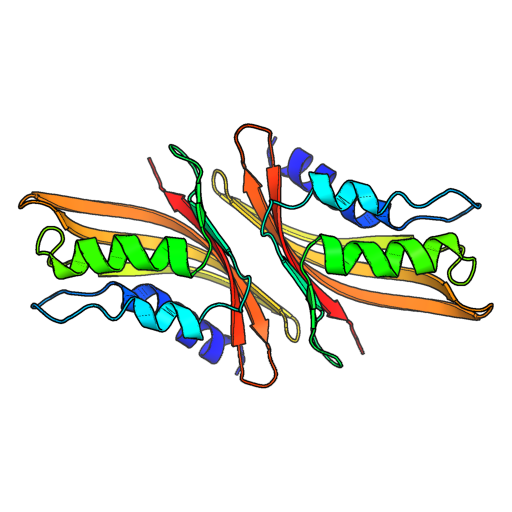 1.256 1 98.88 115 VAL A N 1
ATOM 896 C CA . VAL A 1 115 ? 9.398 -2.373 0.655 1 98.88 115 VAL A CA 1
ATOM 897 C C . VAL A 1 115 ? 10.867 -1.998 0.809 1 98.88 115 VAL A C 1
ATOM 899 O O . VAL A 1 115 ? 11.219 -0.816 0.798 1 98.88 115 VAL A O 1
ATOM 902 N N . ARG A 1 116 ? 11.648 -2.99 0.987 1 98.31 116 ARG A N 1
ATOM 903 C CA . ARG A 1 116 ? 13.086 -2.766 0.997 1 98.31 116 ARG A CA 1
ATOM 904 C C . ARG A 1 116 ? 13.664 -2.82 -0.415 1 98.31 116 ARG A C 1
ATOM 906 O O . ARG A 1 116 ? 13.633 -3.869 -1.061 1 98.31 116 ARG A O 1
ATOM 913 N N . THR A 1 117 ? 14.156 -1.703 -0.92 1 97.81 117 THR A N 1
ATOM 914 C CA . THR A 1 117 ? 14.867 -1.602 -2.191 1 97.81 117 THR A CA 1
ATOM 915 C C . THR A 1 117 ? 16.375 -1.794 -1.988 1 97.81 117 THR A C 1
ATOM 917 O O . THR A 1 117 ? 16.844 -1.852 -0.853 1 97.81 117 THR A O 1
ATOM 920 N N . PRO A 1 118 ? 17.125 -1.89 -3.07 1 95.19 118 PRO A N 1
ATOM 921 C CA . PRO A 1 118 ? 18.578 -1.925 -2.924 1 95.19 118 PRO A CA 1
ATOM 922 C C . PRO A 1 118 ? 19.141 -0.692 -2.209 1 95.19 118 PRO A C 1
ATOM 924 O O . PRO A 1 118 ? 20.203 -0.759 -1.585 1 95.19 118 PRO A O 1
ATOM 927 N N . ASP A 1 119 ? 18.391 0.436 -2.215 1 96.19 119 ASP A N 1
ATOM 928 C CA . ASP A 1 119 ? 18.859 1.687 -1.621 1 96.19 119 ASP A CA 1
ATOM 929 C C . ASP A 1 119 ? 18.219 1.917 -0.254 1 96.19 119 ASP A C 1
ATOM 931 O O . ASP A 1 119 ? 18.359 2.996 0.327 1 96.19 119 ASP A O 1
ATOM 935 N N . GLY A 1 120 ? 17.469 0.911 0.204 1 97.44 120 GLY A N 1
ATOM 936 C CA . GLY A 1 120 ? 16.844 1.031 1.511 1 97.44 120 GLY A CA 1
ATOM 937 C C . GLY A 1 120 ? 15.328 0.967 1.453 1 97.44 120 GLY A C 1
ATOM 938 O O . GLY A 1 120 ? 14.75 0.754 0.385 1 97.44 120 GLY A O 1
ATOM 939 N N . TRP A 1 121 ? 14.664 1.153 2.598 1 98.69 121 TRP A N 1
ATOM 940 C CA . TRP A 1 121 ? 13.219 1.072 2.725 1 98.69 121 TRP A CA 1
ATOM 941 C C . TRP A 1 121 ? 12.547 2.287 2.092 1 98.69 121 TRP A C 1
ATOM 943 O O . TRP A 1 121 ? 12.992 3.42 2.283 1 98.69 121 TRP A O 1
ATOM 953 N N . ARG A 1 122 ? 11.484 2.061 1.31 1 98.88 122 ARG A N 1
ATOM 954 C CA . ARG A 1 122 ? 10.656 3.098 0.71 1 98.88 122 ARG A CA 1
ATOM 955 C C . ARG A 1 122 ? 9.172 2.785 0.897 1 98.88 122 ARG A C 1
ATOM 957 O O . ARG A 1 122 ? 8.805 1.647 1.199 1 98.88 122 ARG A O 1
ATOM 964 N N . ILE A 1 123 ? 8.391 3.781 0.749 1 99 123 ILE A N 1
ATOM 965 C CA . ILE A 1 123 ? 6.941 3.627 0.803 1 99 123 ILE A CA 1
ATOM 966 C C . ILE A 1 123 ? 6.41 3.25 -0.578 1 99 123 ILE A C 1
ATOM 968 O O . ILE A 1 123 ? 6.691 3.934 -1.565 1 99 123 ILE A O 1
ATOM 972 N N . ALA A 1 124 ? 5.68 2.158 -0.643 1 98.94 124 ALA A N 1
ATOM 973 C CA . ALA A 1 124 ? 5.02 1.769 -1.885 1 98.94 124 ALA A CA 1
ATOM 974 C C . ALA A 1 124 ? 3.68 2.482 -2.041 1 98.94 124 ALA A C 1
ATOM 976 O O . ALA A 1 124 ? 3.316 2.902 -3.143 1 98.94 124 ALA A O 1
ATOM 977 N N . ALA A 1 125 ? 2.975 2.596 -0.95 1 98.94 125 ALA A N 1
ATOM 978 C CA . ALA A 1 125 ? 1.687 3.283 -0.93 1 98.94 125 ALA A CA 1
ATOM 979 C C . ALA A 1 125 ? 1.345 3.766 0.477 1 98.94 125 ALA A C 1
ATOM 981 O O . ALA A 1 125 ? 1.739 3.143 1.466 1 98.94 125 ALA A O 1
ATOM 982 N N . LEU A 1 126 ? 0.684 4.789 0.595 1 98.94 126 LEU A N 1
ATOM 983 C CA . LEU A 1 126 ? 0.172 5.379 1.826 1 98.94 126 LEU A CA 1
ATOM 984 C C . LEU A 1 126 ? -1.282 5.809 1.661 1 98.94 126 LEU A C 1
ATOM 986 O O . LEU A 1 126 ? -1.636 6.445 0.666 1 98.94 126 LEU A O 1
ATOM 990 N N . SER A 1 127 ? -2.156 5.414 2.57 1 98.94 127 SER A N 1
ATOM 991 C CA . SER A 1 127 ? -3.555 5.832 2.572 1 98.94 127 SER A CA 1
ATOM 992 C C . SER A 1 127 ? -3.986 6.305 3.957 1 98.94 127 SER A C 1
ATOM 994 O O . SER A 1 127 ? -3.502 5.801 4.973 1 98.94 127 SER A O 1
ATOM 996 N N . TRP A 1 128 ? -4.906 7.219 3.99 1 98.69 128 TRP A N 1
ATOM 997 C CA . TRP A 1 128 ? -5.391 7.602 5.312 1 98.69 128 TRP A CA 1
ATOM 998 C C . TRP A 1 128 ? -6.906 7.766 5.312 1 98.69 128 TRP A C 1
ATOM 1000 O O . TRP A 1 128 ? -7.516 7.93 4.254 1 98.69 128 TRP A O 1
ATOM 1010 N N . TYR A 1 129 ? -7.441 7.551 6.453 1 98 129 TYR A N 1
ATOM 1011 C CA . TYR A 1 129 ? -8.836 7.762 6.836 1 98 129 TYR A CA 1
ATOM 1012 C C . TYR A 1 129 ? -8.945 8.773 7.969 1 98 129 TYR A C 1
ATOM 1014 O O . TYR A 1 129 ? -8.531 8.5 9.094 1 98 129 TYR A O 1
ATOM 1022 N N . ASP A 1 130 ? -9.5 9.969 7.676 1 96 130 ASP A N 1
ATOM 1023 C CA . ASP A 1 130 ? -9.688 10.992 8.695 1 96 130 ASP A CA 1
ATOM 1024 C C . ASP A 1 130 ? -10.828 10.633 9.641 1 96 130 ASP A C 1
ATOM 1026 O O . ASP A 1 130 ? -11.875 10.148 9.203 1 96 130 ASP A O 1
ATOM 1030 N N . HIS A 1 131 ? -10.586 10.805 10.914 1 91.75 131 HIS A N 1
ATOM 1031 C CA . HIS A 1 131 ? -11.672 10.609 11.867 1 91.75 131 HIS A CA 1
ATOM 1032 C C . HIS A 1 131 ? -12.656 11.773 11.828 1 91.75 131 HIS A C 1
ATOM 1034 O O . HIS A 1 131 ? -12.25 12.93 11.734 1 91.75 131 HIS A O 1
ATOM 1040 N N . PRO A 1 132 ? -14 11.383 11.727 1 79.06 132 PRO A N 1
ATOM 1041 C CA . PRO A 1 132 ? -15.016 12.43 11.68 1 79.06 132 PRO A CA 1
ATOM 1042 C C . PRO A 1 132 ? -14.93 13.391 12.859 1 79.06 132 PRO A C 1
ATOM 1044 O O . PRO A 1 132 ? -14.477 13.008 13.938 1 79.06 132 PRO A O 1
ATOM 1047 N N . MET B 1 1 ? -18.766 -6.652 7.84 1 84 1 MET B N 1
ATOM 1048 C CA . MET B 1 1 ? -19.078 -6.363 6.441 1 84 1 MET B CA 1
ATOM 1049 C C . MET B 1 1 ? -17.828 -6.012 5.664 1 84 1 MET B C 1
ATOM 1051 O O . MET B 1 1 ? -17.5 -6.66 4.664 1 84 1 MET B O 1
ATOM 1055 N N . SER B 1 2 ? -16.938 -5.277 6.164 1 95.56 2 SER B N 1
ATOM 1056 C CA . SER B 1 2 ? -15.727 -4.879 5.449 1 95.56 2 SER B CA 1
ATOM 1057 C C . SER B 1 2 ? -14.758 -6.051 5.293 1 95.56 2 SER B C 1
ATOM 1059 O O . SER B 1 2 ? -14.18 -6.25 4.223 1 95.56 2 SER B O 1
ATOM 1061 N N . LYS B 1 3 ? -14.656 -6.895 6.27 1 98 3 LYS B N 1
ATOM 1062 C CA . LYS B 1 3 ? -13.719 -8.008 6.215 1 98 3 LYS B CA 1
ATOM 1063 C C . LYS B 1 3 ? -14.117 -9.016 5.133 1 98 3 LYS B C 1
ATOM 1065 O O . LYS B 1 3 ? -13.258 -9.523 4.406 1 98 3 LYS B O 1
ATOM 1070 N N . ILE B 1 4 ? -15.375 -9.328 5.012 1 98.25 4 ILE B N 1
ATOM 1071 C CA . ILE B 1 4 ? -15.875 -10.25 3.996 1 98.25 4 ILE B CA 1
ATOM 1072 C C . ILE B 1 4 ? -15.547 -9.711 2.605 1 98.25 4 ILE B C 1
ATOM 1074 O O . ILE B 1 4 ? -15.117 -10.461 1.729 1 98.25 4 ILE B O 1
ATOM 1078 N N . GLU B 1 5 ? -15.734 -8.43 2.373 1 98.62 5 GLU B N 1
ATOM 1079 C CA . GLU B 1 5 ? -15.453 -7.797 1.087 1 98.62 5 GLU B CA 1
ATOM 1080 C C . GLU B 1 5 ? -13.969 -7.832 0.764 1 98.62 5 GLU B C 1
ATOM 1082 O O . GLU B 1 5 ? -13.578 -8.117 -0.371 1 98.62 5 GLU B O 1
ATOM 1087 N N . ILE B 1 6 ? -13.164 -7.555 1.725 1 98.88 6 ILE B N 1
ATOM 1088 C CA . ILE B 1 6 ? -11.719 -7.574 1.547 1 98.88 6 ILE B CA 1
ATOM 1089 C C . ILE B 1 6 ? -11.25 -9 1.272 1 98.88 6 ILE B C 1
ATOM 1091 O O . ILE B 1 6 ? -10.391 -9.227 0.413 1 98.88 6 ILE B O 1
ATOM 1095 N N . ASP B 1 7 ? -11.836 -9.984 2.021 1 98.81 7 ASP B N 1
ATOM 1096 C CA . ASP B 1 7 ? -11.547 -11.391 1.76 1 98.81 7 ASP B CA 1
ATOM 1097 C C . ASP B 1 7 ? -11.898 -11.766 0.321 1 98.81 7 ASP B C 1
ATOM 1099 O O . ASP B 1 7 ? -11.164 -12.508 -0.33 1 98.81 7 ASP B O 1
ATOM 1103 N N . ALA B 1 8 ? -12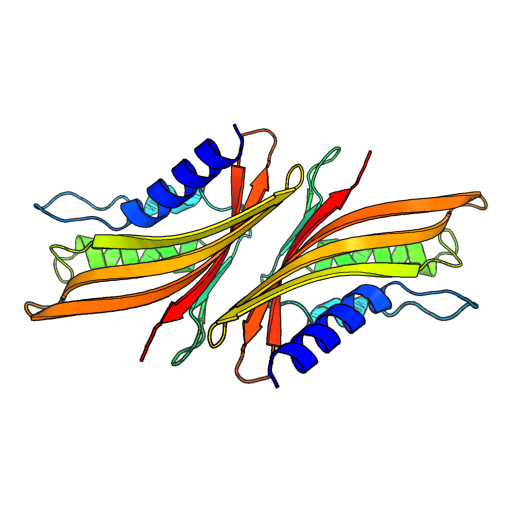.977 -11.25 -0.126 1 98.69 8 ALA B N 1
ATOM 1104 C CA . ALA B 1 8 ? -13.414 -11.547 -1.488 1 98.69 8 ALA B CA 1
ATOM 1105 C C . ALA B 1 8 ? -12.445 -10.969 -2.514 1 98.69 8 ALA B C 1
ATOM 1107 O O . ALA B 1 8 ? -12.07 -11.641 -3.479 1 98.69 8 ALA B O 1
ATOM 1108 N N . VAL B 1 9 ? -12.047 -9.695 -2.391 1 98.88 9 VAL B N 1
ATOM 1109 C CA . VAL B 1 9 ? -11.078 -9.062 -3.275 1 98.88 9 VAL B CA 1
ATOM 1110 C C . VAL B 1 9 ? -9.773 -9.867 -3.273 1 98.88 9 VAL B C 1
ATOM 1112 O O . VAL B 1 9 ? -9.195 -10.125 -4.328 1 98.88 9 VAL B O 1
ATOM 1115 N N . THR B 1 10 ? -9.344 -10.297 -2.057 1 98.88 10 THR B N 1
ATOM 1116 C CA . THR B 1 10 ? -8.117 -11.07 -1.907 1 98.88 10 THR B CA 1
ATOM 1117 C C . THR B 1 10 ? -8.227 -12.414 -2.625 1 98.88 10 THR B C 1
ATOM 1119 O O . THR B 1 10 ? -7.316 -12.805 -3.355 1 98.88 10 THR B O 1
ATOM 1122 N N . ALA B 1 11 ? -9.312 -13.078 -2.416 1 98.75 11 ALA B N 1
ATOM 1123 C CA . ALA B 1 11 ? -9.547 -14.359 -3.072 1 98.7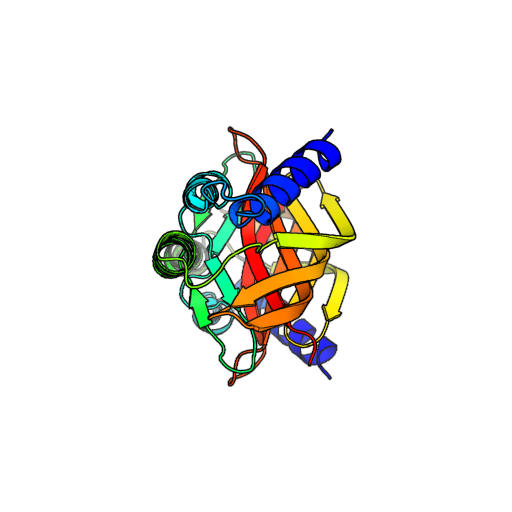5 11 ALA B CA 1
ATOM 1124 C C . ALA B 1 11 ? -9.547 -14.211 -4.59 1 98.75 11 ALA B C 1
ATOM 1126 O O . ALA B 1 11 ? -9.023 -15.07 -5.305 1 98.75 11 ALA B O 1
ATOM 1127 N N . GLU B 1 12 ? -10.141 -13.156 -5.066 1 98.75 12 GLU B N 1
ATOM 1128 C CA . GLU B 1 12 ? -10.156 -12.883 -6.504 1 98.75 12 GLU B CA 1
ATOM 1129 C C . GLU B 1 12 ? -8.742 -12.68 -7.035 1 98.75 12 GLU B C 1
ATOM 1131 O O . GLU B 1 12 ? -8.414 -13.125 -8.141 1 98.75 12 GLU B O 1
ATOM 1136 N N . PHE B 1 13 ? -7.93 -11.969 -6.312 1 98.88 13 PHE B N 1
ATOM 1137 C CA . PHE B 1 13 ? -6.551 -11.773 -6.746 1 98.88 13 PHE B CA 1
ATOM 1138 C C . PHE B 1 13 ? -5.82 -13.102 -6.848 1 98.88 13 PHE B C 1
ATOM 1140 O O . PHE B 1 13 ? -5.238 -13.422 -7.891 1 98.88 13 PHE B O 1
ATOM 1147 N N . PHE B 1 14 ? -5.863 -13.922 -5.789 1 98.75 14 PHE B N 1
ATOM 1148 C CA . PHE B 1 14 ? -5.176 -15.203 -5.797 1 98.75 14 PHE B CA 1
ATOM 1149 C C . PHE B 1 14 ? -5.719 -16.109 -6.902 1 98.75 14 PHE B C 1
ATOM 1151 O O . PHE B 1 14 ? -4.961 -16.828 -7.547 1 98.75 14 PHE B O 1
ATOM 1158 N N . GLY B 1 15 ? -6.965 -16.062 -7.121 1 98.12 15 GLY B N 1
ATOM 1159 C CA . GLY B 1 15 ? -7.617 -16.906 -8.109 1 98.12 15 GLY B CA 1
ATOM 1160 C C . GLY B 1 15 ? -7.332 -16.484 -9.539 1 98.12 15 GLY B C 1
ATOM 1161 O O . GLY B 1 15 ? -7.586 -17.25 -10.477 1 98.12 15 GLY B O 1
ATOM 1162 N N . ALA B 1 16 ? -6.84 -15.336 -9.742 1 98 16 ALA B N 1
ATOM 1163 C CA . ALA B 1 16 ? -6.625 -14.773 -11.07 1 98 16 ALA B CA 1
ATOM 1164 C C . ALA B 1 16 ? -5.648 -15.617 -11.875 1 98 16 ALA B C 1
ATOM 1166 O O . ALA B 1 16 ? -5.676 -15.602 -13.109 1 98 16 ALA B O 1
ATOM 1167 N N . PHE B 1 17 ? -4.801 -16.422 -11.234 1 97.31 17 PHE B N 1
ATOM 1168 C CA . PHE B 1 17 ? -3.688 -17.109 -11.891 1 97.31 17 PHE B CA 1
ATOM 1169 C C . PHE B 1 17 ? -4.012 -18.578 -12.117 1 97.31 17 PHE B C 1
ATOM 1171 O O . PHE B 1 17 ? -3.238 -19.297 -12.75 1 97.31 17 PHE B O 1
ATOM 1178 N N . ASP B 1 18 ? -5.113 -18.984 -11.523 1 97.38 18 ASP B N 1
ATOM 1179 C CA . ASP B 1 18 ? -5.441 -20.406 -11.477 1 97.38 18 ASP B CA 1
ATOM 1180 C C . ASP B 1 18 ? -5.75 -20.938 -12.875 1 97.38 18 ASP B C 1
ATOM 1182 O O . ASP B 1 18 ? -6.676 -20.469 -13.539 1 97.38 18 ASP B O 1
ATOM 1186 N N . ASN B 1 19 ? -4.965 -21.906 -13.336 1 97.31 19 ASN B N 1
ATOM 1187 C CA . ASN B 1 19 ? -5.238 -22.547 -14.625 1 97.31 19 ASN B CA 1
ATOM 1188 C C . ASN B 1 19 ? -5.246 -24.062 -14.5 1 97.31 19 ASN B C 1
ATOM 1190 O O . ASN B 1 19 ? -5.004 -24.781 -15.477 1 97.31 19 ASN B O 1
ATOM 1194 N N . ARG B 1 20 ? -5.438 -24.562 -13.281 1 97.31 20 ARG B N 1
ATOM 1195 C CA . ARG B 1 20 ? -5.539 -26 -13.055 1 97.31 20 ARG B CA 1
ATOM 1196 C C . ARG B 1 20 ? -6.688 -26.594 -13.859 1 97.31 20 ARG B C 1
ATOM 1198 O O . ARG B 1 20 ? -7.684 -25.922 -14.125 1 97.31 20 ARG B O 1
ATOM 1205 N N . GLY B 1 21 ? -6.496 -27.797 -14.258 1 95.5 21 GLY B N 1
ATOM 1206 C CA . GLY B 1 21 ? -7.531 -28.516 -14.992 1 95.5 21 GLY B CA 1
ATOM 1207 C C . GLY B 1 21 ? -7.734 -27.969 -16.391 1 95.5 21 GLY B C 1
ATOM 1208 O O . GLY B 1 21 ? -8.781 -28.188 -17 1 95.5 21 GLY B O 1
ATOM 1209 N N . GLY B 1 22 ? -6.875 -27.109 -16.906 1 92.06 22 GLY B N 1
ATOM 1210 C CA . GLY B 1 22 ? -6.926 -26.609 -18.266 1 92.06 22 GLY B CA 1
ATOM 1211 C C . GLY B 1 22 ? -7.734 -25.328 -18.391 1 92.06 22 GLY B C 1
ATOM 1212 O O . GLY B 1 22 ? -7.879 -24.781 -19.5 1 92.06 22 GLY B O 1
ATOM 1213 N N . ARG B 1 23 ? -8.203 -24.875 -17.359 1 93.06 23 ARG B N 1
ATOM 1214 C CA . ARG B 1 23 ? -8.977 -23.641 -17.438 1 93.06 23 ARG B CA 1
ATOM 1215 C C . ARG B 1 23 ? -8.086 -22.453 -17.781 1 93.06 23 ARG B C 1
ATOM 1217 O O . ARG B 1 23 ? -6.891 -22.469 -17.484 1 93.06 23 ARG B O 1
ATOM 1224 N N . ALA B 1 24 ? -8.68 -21.5 -18.484 1 93.44 24 ALA B N 1
ATOM 1225 C CA . ALA B 1 24 ? -7.957 -20.266 -18.812 1 93.44 24 ALA B CA 1
ATOM 1226 C C . ALA B 1 24 ? -7.875 -19.344 -17.594 1 93.44 24 ALA B C 1
ATOM 1228 O O . ALA B 1 24 ? -8.898 -18.984 -17.016 1 93.44 24 ALA B O 1
ATOM 1229 N N . ALA B 1 25 ? -6.625 -19.016 -17.234 1 95.44 25 ALA B N 1
ATOM 1230 C CA . ALA B 1 25 ? -6.457 -18.031 -16.156 1 95.44 25 ALA B CA 1
ATOM 1231 C C . ALA B 1 25 ? -7.004 -16.672 -16.578 1 95.44 25 ALA B C 1
ATOM 1233 O O . ALA B 1 25 ? -6.836 -16.25 -17.719 1 95.44 25 ALA B O 1
ATOM 1234 N N . ASP B 1 26 ? -7.66 -15.977 -15.664 1 96.19 26 ASP B N 1
ATOM 1235 C CA . ASP B 1 26 ? -8.203 -14.648 -15.922 1 96.19 26 ASP B CA 1
ATOM 1236 C C . ASP B 1 26 ? -7.391 -13.57 -15.211 1 96.19 26 ASP B C 1
ATOM 1238 O O . ASP B 1 26 ? -7.914 -12.844 -14.359 1 96.19 26 ASP B O 1
ATOM 1242 N N . VAL B 1 27 ? -6.141 -13.453 -15.609 1 97.25 27 VAL B N 1
ATOM 1243 C CA . VAL B 1 27 ? -5.211 -12.539 -14.961 1 97.25 27 VAL B CA 1
ATOM 1244 C C . VAL B 1 27 ? -5.68 -11.102 -15.156 1 97.25 27 VAL B C 1
ATOM 1246 O O . VAL B 1 27 ? -5.445 -10.242 -14.305 1 97.25 27 VAL B O 1
ATOM 1249 N N . ALA B 1 28 ? -6.422 -10.844 -16.266 1 96.56 28 ALA B N 1
ATOM 1250 C CA . ALA B 1 28 ? -6.875 -9.5 -16.609 1 96.56 28 ALA B CA 1
ATOM 1251 C C . ALA B 1 28 ? -7.816 -8.938 -15.547 1 96.56 28 ALA B C 1
ATOM 1253 O O . ALA B 1 28 ? -8.008 -7.727 -15.453 1 96.56 28 ALA B O 1
ATOM 1254 N N . ARG B 1 29 ? -8.398 -9.781 -14.727 1 97.75 29 ARG B N 1
ATOM 1255 C CA . ARG B 1 29 ? -9.336 -9.305 -13.719 1 97.75 29 ARG B CA 1
ATOM 1256 C C . ARG B 1 29 ? -8.625 -8.438 -12.68 1 97.75 29 ARG B C 1
ATOM 1258 O O . ARG B 1 29 ? -9.273 -7.691 -11.938 1 97.75 29 ARG B O 1
ATOM 1265 N N . ILE B 1 30 ? -7.324 -8.562 -12.625 1 98.56 30 ILE B N 1
ATOM 1266 C CA . ILE B 1 30 ? -6.543 -7.758 -11.688 1 98.56 30 ILE B CA 1
ATOM 1267 C C . ILE B 1 30 ? -6.762 -6.273 -11.977 1 98.56 30 ILE B C 1
ATOM 1269 O O . ILE B 1 30 ? -6.73 -5.445 -11.062 1 98.56 30 ILE B O 1
ATOM 1273 N N . ARG B 1 31 ? -7.113 -5.883 -13.25 1 98.38 31 ARG B N 1
ATOM 1274 C CA . ARG B 1 31 ? -7.391 -4.504 -13.641 1 98.38 31 ARG B CA 1
ATOM 1275 C C . ARG B 1 31 ? -8.547 -3.926 -12.828 1 98.38 31 ARG B C 1
ATOM 1277 O O . ARG B 1 31 ? -8.578 -2.723 -12.562 1 98.38 31 ARG B O 1
ATOM 1284 N N . ARG B 1 32 ? -9.422 -4.754 -12.383 1 98 32 ARG B N 1
ATOM 1285 C CA . ARG B 1 32 ? -10.586 -4.254 -11.656 1 98 32 ARG B CA 1
ATOM 1286 C C . ARG B 1 32 ? -10.367 -4.332 -10.148 1 98 32 ARG B C 1
ATOM 1288 O O . ARG B 1 32 ? -11.133 -3.754 -9.375 1 98 32 ARG B O 1
ATOM 1295 N N . LEU B 1 33 ? -9.398 -5.094 -9.734 1 98.81 33 LEU B N 1
ATOM 1296 C CA . LEU B 1 33 ? -9.148 -5.297 -8.305 1 98.81 33 LEU B CA 1
ATOM 1297 C C . LEU B 1 33 ? -8.219 -4.215 -7.758 1 98.81 33 LEU B C 1
ATOM 1299 O O . LEU B 1 33 ? -8.281 -3.887 -6.574 1 98.81 33 LEU B O 1
ATOM 1303 N N . VAL B 1 34 ? -7.301 -3.715 -8.625 1 98.88 34 VAL B N 1
ATOM 1304 C CA . VAL B 1 34 ? -6.289 -2.748 -8.219 1 98.88 34 VAL B CA 1
ATOM 1305 C C . VAL B 1 34 ? -6.672 -1.357 -8.727 1 98.88 34 VAL B C 1
ATOM 1307 O O . VAL B 1 34 ? -7.125 -1.205 -9.859 1 98.88 34 VAL B O 1
ATOM 1310 N N . LEU B 1 35 ? -6.465 -0.326 -7.91 1 98.69 35 LEU B N 1
ATOM 1311 C CA . LEU B 1 35 ? -6.703 1.056 -8.312 1 98.69 35 LEU B CA 1
ATOM 1312 C C . LEU B 1 35 ? -5.898 1.406 -9.562 1 98.69 35 LEU B C 1
ATOM 1314 O O . LEU B 1 35 ? -4.777 0.93 -9.734 1 98.69 35 LEU B O 1
ATOM 1318 N N . PRO B 1 36 ? -6.543 2.35 -10.359 1 96.12 36 PRO B N 1
ATOM 1319 C CA . PRO B 1 36 ? -5.668 2.975 -11.352 1 96.12 36 PRO B CA 1
ATOM 1320 C C . PRO B 1 36 ? -4.457 3.658 -10.719 1 96.12 36 PRO B C 1
ATOM 1322 O O . PRO B 1 36 ? -4.605 4.441 -9.781 1 96.12 36 PRO B O 1
ATOM 1325 N N . GLY B 1 37 ? -3.305 3.342 -11.109 1 96.75 37 GLY B N 1
ATOM 1326 C CA . GLY B 1 37 ? -2.072 3.891 -10.57 1 96.75 37 GLY B CA 1
ATOM 1327 C C . GLY B 1 37 ? -1.475 3.035 -9.469 1 96.75 37 GLY B C 1
ATOM 1328 O O . GLY B 1 37 ? -0.364 3.301 -9 1 96.75 37 GLY B O 1
ATOM 1329 N N . GLY B 1 38 ? -2.336 2.021 -8.961 1 98.56 38 GLY B N 1
ATOM 1330 C CA . GLY B 1 38 ? -1.777 1.101 -7.988 1 98.56 38 GLY B CA 1
ATOM 1331 C C . GLY B 1 38 ? -0.549 0.368 -8.492 1 98.56 38 GLY B C 1
ATOM 1332 O O . GLY B 1 38 ? -0.344 0.25 -9.703 1 98.56 38 GLY B O 1
ATOM 1333 N N . ILE B 1 39 ? 0.254 -0.048 -7.551 1 98.69 39 ILE B N 1
ATOM 1334 C CA . ILE B 1 39 ? 1.479 -0.713 -7.98 1 98.69 39 ILE B CA 1
ATOM 1335 C C . ILE B 1 39 ? 1.592 -2.076 -7.301 1 98.69 39 ILE B C 1
ATOM 1337 O O . ILE B 1 39 ? 0.976 -2.311 -6.258 1 98.69 39 ILE B O 1
ATOM 1341 N N . ILE B 1 40 ? 2.273 -2.951 -7.91 1 98.88 40 ILE B N 1
ATOM 1342 C CA . ILE B 1 40 ? 2.576 -4.309 -7.465 1 98.88 40 ILE B CA 1
ATOM 1343 C C . ILE B 1 40 ? 4.09 -4.512 -7.418 1 98.88 40 ILE B C 1
ATOM 1345 O O . ILE B 1 40 ? 4.781 -4.293 -8.414 1 98.88 40 ILE B O 1
ATOM 1349 N N . VAL B 1 41 ? 4.594 -4.941 -6.254 1 98.88 41 VAL B N 1
ATOM 1350 C CA . VAL B 1 41 ? 6.043 -4.926 -6.074 1 98.88 41 VAL B CA 1
ATOM 1351 C C . VAL B 1 41 ? 6.535 -6.32 -5.695 1 98.88 41 VAL B C 1
ATOM 1353 O O . VAL B 1 41 ? 5.996 -6.949 -4.781 1 98.88 41 VAL B O 1
ATOM 1356 N N . MET B 1 42 ? 7.43 -6.852 -6.43 1 98.19 42 MET B N 1
ATOM 1357 C CA . MET B 1 42 ? 8.219 -8.023 -6.055 1 98.19 42 MET B CA 1
ATOM 1358 C C . MET B 1 42 ? 9.523 -7.602 -5.387 1 98.19 42 MET B C 1
ATOM 1360 O O . MET B 1 42 ? 10.328 -6.879 -5.98 1 98.19 42 MET B O 1
ATOM 1364 N N . THR B 1 43 ? 9.594 -8.156 -4.254 1 96.56 43 THR B N 1
ATOM 1365 C CA . THR B 1 43 ? 10.867 -7.848 -3.609 1 96.56 43 THR B CA 1
ATOM 1366 C C . THR B 1 43 ? 11.93 -8.883 -3.98 1 96.56 43 THR B C 1
ATOM 1368 O O . THR B 1 43 ? 11.633 -9.859 -4.672 1 96.56 43 THR B O 1
ATOM 1371 N N . GLY B 1 44 ? 13.172 -8.875 -3.471 1 83.12 44 GLY B N 1
ATOM 1372 C CA . GLY B 1 44 ? 14.359 -9.602 -3.863 1 83.12 44 GLY B CA 1
ATOM 1373 C C . GLY B 1 44 ? 14.07 -11.023 -4.316 1 83.12 44 GLY B C 1
ATOM 1374 O O . GLY B 1 44 ? 13 -11.562 -4.039 1 83.12 44 GLY B O 1
ATOM 1375 N N . PRO B 1 45 ? 14.805 -11.602 -5.039 1 87.31 45 PRO B N 1
ATOM 1376 C CA . PRO B 1 45 ? 16.141 -11.094 -5.328 1 87.31 45 PRO B CA 1
ATOM 1377 C C . PRO B 1 45 ? 16.156 -10.086 -6.473 1 87.31 45 PRO B C 1
ATOM 1379 O O . PRO B 1 45 ? 17.078 -9.266 -6.57 1 87.31 45 PRO B O 1
ATOM 1382 N N . ASP B 1 46 ? 15.25 -10.141 -7.383 1 92.31 46 ASP B N 1
ATOM 1383 C CA . ASP B 1 46 ? 15.164 -9.203 -8.5 1 92.31 46 ASP B CA 1
ATOM 1384 C C . ASP B 1 46 ? 14.086 -8.148 -8.25 1 92.31 46 ASP B C 1
ATOM 1386 O O . ASP B 1 46 ? 13.023 -8.18 -8.883 1 92.31 46 ASP B O 1
ATOM 1390 N N . PHE B 1 47 ? 14.406 -7.242 -7.461 1 97.38 47 PHE B N 1
ATOM 1391 C CA . PHE B 1 47 ? 13.453 -6.199 -7.086 1 97.38 47 PHE B CA 1
ATOM 1392 C C . PHE B 1 47 ? 12.797 -5.598 -8.32 1 97.38 47 PHE B C 1
ATOM 1394 O O . PHE B 1 47 ? 13.484 -5.16 -9.25 1 97.38 47 PHE B O 1
ATOM 1401 N N . THR B 1 48 ? 11.461 -5.574 -8.375 1 97.94 48 THR B N 1
ATOM 1402 C CA . THR B 1 48 ? 10.734 -5.039 -9.523 1 97.94 48 THR B CA 1
ATOM 1403 C C . THR B 1 48 ? 9.453 -4.34 -9.07 1 97.94 48 THR B C 1
ATOM 1405 O O . THR B 1 48 ? 8.695 -4.883 -8.266 1 97.94 48 THR B O 1
ATOM 1408 N N . VAL B 1 49 ? 9.273 -3.18 -9.539 1 98.5 49 VAL B N 1
ATOM 1409 C CA . VAL B 1 49 ? 8.016 -2.455 -9.383 1 98.5 49 VAL B CA 1
ATOM 1410 C C . VAL B 1 49 ? 7.207 -2.531 -10.672 1 98.5 49 VAL B C 1
ATOM 1412 O O . VAL B 1 49 ? 7.691 -2.141 -11.742 1 98.5 49 VAL B O 1
ATOM 1415 N N . TYR B 1 50 ? 5.977 -2.984 -10.539 1 98.5 50 TYR B N 1
ATOM 1416 C CA . TYR B 1 50 ? 5.102 -3.113 -11.703 1 98.5 50 TYR B CA 1
ATOM 1417 C C . TYR B 1 50 ? 3.936 -2.135 -11.617 1 98.5 50 TYR B C 1
ATOM 1419 O O . TYR B 1 50 ? 3.326 -1.975 -10.555 1 98.5 50 TYR B O 1
ATOM 1427 N N . THR B 1 51 ? 3.676 -1.524 -12.805 1 98.31 51 THR B N 1
ATOM 1428 C CA . THR B 1 51 ? 2.285 -1.121 -12.969 1 98.31 51 THR B CA 1
ATOM 1429 C C . THR B 1 51 ? 1.381 -2.342 -13.117 1 98.31 51 THR B C 1
ATOM 1431 O O . THR B 1 51 ? 1.865 -3.461 -13.297 1 98.31 51 THR B O 1
ATOM 1434 N N . VAL B 1 52 ? 0.105 -2.068 -13.078 1 98.38 52 VAL B N 1
ATOM 1435 C CA . VAL B 1 52 ? -0.847 -3.166 -13.227 1 98.38 52 VAL B CA 1
ATOM 1436 C C . VAL B 1 52 ? -0.661 -3.83 -14.594 1 98.38 52 VAL B C 1
ATOM 1438 O O . VAL B 1 52 ? -0.591 -5.059 -14.688 1 98.38 52 VAL B O 1
ATOM 1441 N N . GLU B 1 53 ? -0.494 -3.064 -15.633 1 98.19 53 GLU B N 1
ATOM 1442 C CA . GLU B 1 53 ? -0.351 -3.633 -16.969 1 98.19 53 GLU B CA 1
ATOM 1443 C C . GLU B 1 53 ? 0.972 -4.379 -17.109 1 98.19 53 GLU B C 1
ATOM 1445 O O . GLU B 1 53 ? 1.026 -5.441 -17.734 1 98.19 53 GLU B O 1
ATOM 1450 N N . GLU B 1 54 ? 2.021 -3.791 -16.594 1 98.12 54 GLU B N 1
ATOM 1451 C CA . GLU B 1 54 ? 3.322 -4.449 -16.641 1 98.12 54 GLU B CA 1
ATOM 1452 C C . GLU B 1 54 ? 3.297 -5.785 -15.906 1 98.12 54 GLU B C 1
ATOM 1454 O O . GLU B 1 54 ? 4.047 -6.703 -16.25 1 98.12 54 GLU B O 1
ATOM 1459 N N . PHE B 1 55 ? 2.521 -5.883 -14.883 1 98.31 55 PHE B N 1
ATOM 1460 C CA . PHE B 1 55 ? 2.369 -7.113 -14.109 1 98.31 55 PHE B CA 1
ATOM 1461 C C . PHE B 1 55 ? 1.569 -8.148 -14.898 1 98.31 55 PHE B C 1
ATOM 1463 O O . PHE B 1 55 ? 1.949 -9.32 -14.953 1 98.31 55 PHE B O 1
ATOM 1470 N N . ILE B 1 56 ? 0.519 -7.715 -15.5 1 97.81 56 ILE B N 1
ATOM 1471 C CA . ILE B 1 56 ? -0.457 -8.602 -16.125 1 97.81 56 ILE B CA 1
ATOM 1472 C C . ILE B 1 56 ? 0.122 -9.18 -17.422 1 97.81 56 ILE B C 1
ATOM 1474 O O . ILE B 1 56 ? 0.045 -10.391 -17.656 1 97.81 56 ILE B O 1
ATOM 1478 N N . ALA B 1 57 ? 0.785 -8.461 -18.219 1 96.38 57 ALA B N 1
ATOM 1479 C CA . ALA B 1 57 ? 1.13 -8.797 -19.609 1 96.38 57 ALA B CA 1
ATOM 1480 C C . ALA B 1 57 ? 2.018 -10.039 -19.656 1 96.38 57 ALA B C 1
ATOM 1482 O O . ALA B 1 57 ? 1.694 -11.016 -20.344 1 96.38 57 ALA B O 1
ATOM 1483 N N . PRO B 1 58 ? 3.102 -10.047 -18.969 1 94.5 58 PRO B N 1
ATOM 1484 C CA . PRO B 1 58 ? 3.951 -11.234 -19.062 1 94.5 58 PRO B CA 1
ATOM 1485 C C . PRO B 1 58 ? 3.281 -12.484 -18.5 1 94.5 58 PRO B C 1
ATOM 1487 O O . PRO B 1 58 ? 3.529 -13.594 -18.969 1 94.5 58 PRO B O 1
ATOM 1490 N N . ARG B 1 59 ? 2.469 -12.344 -17.469 1 93.88 59 ARG B N 1
ATOM 1491 C CA . ARG B 1 59 ? 1.792 -13.484 -16.859 1 93.88 59 ARG B CA 1
ATOM 1492 C C . ARG B 1 59 ? 0.708 -14.039 -17.766 1 93.88 59 ARG B C 1
ATOM 1494 O O . ARG B 1 59 ? 0.517 -15.258 -17.844 1 93.88 59 ARG B O 1
ATOM 1501 N N . LEU B 1 60 ? 0.025 -13.109 -18.375 1 91.19 60 LEU B N 1
ATOM 1502 C CA . LEU B 1 60 ? -0.944 -13.555 -19.359 1 91.19 60 LEU B CA 1
ATOM 1503 C C . LEU B 1 60 ? -0.274 -14.414 -20.438 1 91.19 60 LEU B C 1
ATOM 1505 O O . LEU B 1 60 ? -0.792 -15.469 -20.797 1 91.19 60 LEU B O 1
ATOM 1509 N N . ARG B 1 61 ? 0.836 -14.062 -20.922 1 90.75 61 ARG B N 1
ATOM 1510 C CA . ARG B 1 61 ? 1.57 -14.82 -21.938 1 90.75 61 ARG B CA 1
ATOM 1511 C C . ARG B 1 61 ? 2.031 -16.172 -21.391 1 90.75 61 ARG B C 1
ATOM 1513 O O . ARG B 1 61 ? 1.851 -17.203 -22.047 1 90.75 61 ARG B O 1
ATOM 1520 N N . LEU B 1 62 ? 2.604 -16.141 -20.203 1 89.69 62 LEU B N 1
ATOM 1521 C CA . LEU B 1 62 ? 3.143 -17.344 -19.594 1 89.69 62 LEU B CA 1
ATOM 1522 C C . LEU B 1 62 ? 2.041 -18.375 -19.359 1 89.69 62 LEU B C 1
ATOM 1524 O O . LEU B 1 62 ? 2.246 -19.562 -19.578 1 89.69 62 LEU B O 1
ATOM 1528 N N . LEU B 1 63 ? 0.926 -17.922 -18.953 1 91.06 63 LEU B N 1
ATOM 1529 C CA . LEU B 1 63 ? -0.167 -18.812 -18.594 1 91.06 63 LEU B CA 1
ATOM 1530 C C . LEU B 1 63 ? -0.905 -19.297 -19.828 1 91.06 63 LEU B C 1
ATOM 1532 O O . LEU B 1 63 ? -1.532 -20.359 -19.812 1 91.06 63 LEU B O 1
ATOM 1536 N N . ARG B 1 64 ? -0.81 -18.594 -20.922 1 87.38 64 ARG B N 1
ATOM 1537 C CA . ARG B 1 64 ? -1.531 -18.938 -22.141 1 87.38 64 ARG B CA 1
ATOM 1538 C C . ARG B 1 64 ? -0.682 -19.828 -23.047 1 87.38 64 ARG B C 1
ATOM 1540 O O . ARG B 1 64 ? -1.215 -20.625 -23.828 1 87.38 64 ARG B O 1
ATOM 1547 N N . ASP B 1 65 ? 0.585 -19.766 -22.969 1 88.88 65 ASP B N 1
ATOM 1548 C CA . ASP B 1 65 ? 1.44 -20.438 -23.938 1 88.88 65 ASP B CA 1
ATOM 1549 C C . ASP B 1 65 ? 1.76 -21.875 -23.5 1 88.88 65 ASP B C 1
ATOM 1551 O O . ASP B 1 65 ? 2.523 -22.562 -24.172 1 88.88 65 ASP B O 1
ATOM 1555 N N . GLY B 1 66 ? 1.174 -22.344 -22.453 1 87.31 66 GLY B N 1
ATOM 1556 C CA . GLY B 1 66 ? 1.301 -23.734 -22.047 1 87.31 66 GLY B CA 1
ATOM 1557 C C . GLY B 1 66 ? 2.572 -24.016 -21.266 1 87.31 66 GLY B C 1
ATOM 1558 O O . GLY B 1 66 ? 2.779 -25.125 -20.797 1 87.31 66 GLY B O 1
ATOM 1559 N N . ARG B 1 67 ? 3.381 -23.062 -21.031 1 91.38 67 ARG B N 1
ATOM 1560 C CA . ARG B 1 67 ? 4.641 -23.25 -20.328 1 91.38 67 ARG B CA 1
ATOM 1561 C C . ARG B 1 67 ? 4.41 -23.375 -18.828 1 91.38 67 ARG B C 1
ATOM 1563 O O . ARG B 1 67 ? 5.234 -23.953 -18.109 1 91.38 67 ARG B O 1
ATOM 1570 N N . LEU B 1 68 ? 3.381 -22.766 -18.359 1 95.31 68 LEU B N 1
ATOM 1571 C CA . LEU B 1 68 ? 2.965 -22.859 -16.969 1 95.31 68 LEU B CA 1
ATOM 1572 C C . LEU B 1 68 ? 1.576 -23.484 -16.859 1 95.31 68 LEU B C 1
ATOM 1574 O O . LEU B 1 68 ? 0.582 -22.859 -17.234 1 95.31 68 LEU B O 1
ATOM 1578 N N . THR B 1 69 ? 1.567 -24.656 -16.375 1 96.25 69 THR B N 1
ATOM 1579 C CA . THR B 1 69 ? 0.304 -25.375 -16.281 1 96.25 69 THR B CA 1
ATOM 1580 C C . THR B 1 69 ? 0.057 -25.859 -14.844 1 96.25 69 THR B C 1
ATOM 1582 O O . THR B 1 69 ? 0.968 -25.844 -14.016 1 96.25 69 THR B O 1
ATOM 1585 N N . GLU B 1 70 ? -1.217 -26.156 -14.57 1 97.5 70 GLU B N 1
ATOM 1586 C CA . GLU B 1 70 ? -1.617 -26.656 -13.25 1 97.5 70 GLU B CA 1
ATOM 1587 C C . GLU B 1 70 ? -1.18 -25.688 -12.148 1 97.5 70 GLU B C 1
ATOM 1589 O O . GLU B 1 70 ? -0.782 -26.125 -11.062 1 97.5 70 GLU B O 1
ATOM 1594 N N . PHE B 1 71 ? -1.169 -24.438 -12.508 1 98 71 PHE B N 1
ATOM 1595 C CA . PHE B 1 71 ? -0.695 -23.438 -11.562 1 98 71 PHE B CA 1
ATOM 1596 C C . PHE B 1 71 ? -1.83 -22.953 -10.664 1 98 71 PHE B C 1
ATOM 1598 O O . PHE B 1 71 ? -2.939 -22.703 -11.133 1 98 71 PHE B O 1
ATOM 1605 N N . SER B 1 72 ? -1.491 -22.812 -9.375 1 98.06 72 SER B N 1
ATOM 1606 C CA . SER B 1 72 ? -2.361 -22.141 -8.414 1 98.06 72 SER B CA 1
ATOM 1607 C C . SER B 1 72 ? -1.553 -21.484 -7.305 1 98.06 72 SER B C 1
ATOM 1609 O O . SER B 1 72 ? -0.461 -21.938 -6.965 1 98.06 72 SER B O 1
ATOM 1611 N N . GLU B 1 73 ? -2.016 -20.422 -6.891 1 98.62 73 GLU B N 1
ATOM 1612 C CA . GLU B 1 73 ? -1.527 -19.703 -5.727 1 98.62 73 GLU B CA 1
ATOM 1613 C C . GLU B 1 73 ? -2.652 -19.422 -4.73 1 98.62 73 GLU B C 1
ATOM 1615 O O . GLU B 1 73 ? -3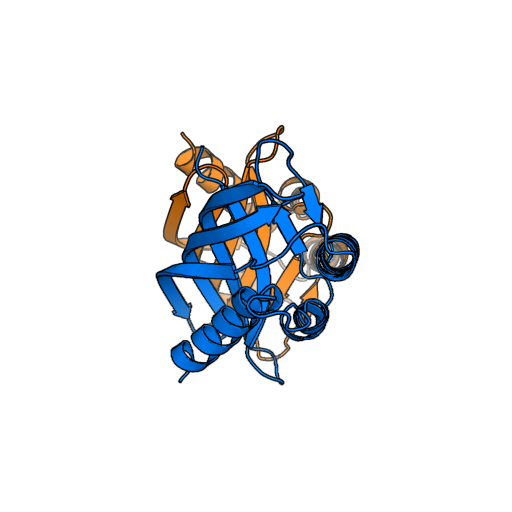.756 -19.047 -5.121 1 98.62 73 GLU B O 1
ATOM 1620 N N . TRP B 1 74 ? -2.344 -19.656 -3.4 1 98.75 74 TRP B N 1
ATOM 1621 C CA . TRP B 1 74 ? -3.404 -19.516 -2.41 1 98.75 74 TRP B CA 1
ATOM 1622 C C . TRP B 1 74 ? -2.85 -18.969 -1.095 1 98.75 74 TRP B C 1
ATOM 1624 O O . TRP B 1 74 ? -1.673 -19.172 -0.783 1 98.75 74 TRP B O 1
ATOM 1634 N N . GLU B 1 75 ? -3.686 -18.234 -0.452 1 98.88 75 GLU B N 1
ATOM 1635 C CA . GLU B 1 75 ? -3.346 -17.688 0.861 1 98.88 75 GLU B CA 1
ATOM 1636 C C . GLU B 1 75 ? -3.463 -18.766 1.945 1 98.88 75 GLU B C 1
ATOM 1638 O O . GLU B 1 75 ? -4.43 -19.531 1.969 1 98.88 75 GLU B O 1
ATOM 1643 N N . THR B 1 76 ? -2.436 -18.797 2.887 1 98.81 76 THR B N 1
ATOM 1644 C CA . THR B 1 76 ? -2.432 -19.828 3.914 1 98.81 76 THR B CA 1
ATOM 1645 C C . THR B 1 76 ? -2.688 -19.219 5.293 1 98.81 76 THR B C 1
ATOM 1647 O O . THR B 1 76 ? -3.027 -19.938 6.238 1 98.81 76 THR B O 1
ATOM 1650 N N . SER B 1 77 ? -2.447 -18.016 5.516 1 98.75 77 SER B N 1
ATOM 1651 C CA . SER B 1 77 ? -2.725 -17.25 6.727 1 98.75 77 SER B CA 1
ATOM 1652 C C . SER B 1 77 ? -2.801 -15.758 6.434 1 98.75 77 SER B C 1
ATOM 1654 O O . SER B 1 77 ? -2.283 -15.297 5.414 1 98.75 77 SER B O 1
ATOM 1656 N N . GLU B 1 78 ? -3.52 -15.094 7.312 1 98.62 78 GLU B N 1
ATOM 1657 C CA . GLU B 1 78 ? -3.562 -13.648 7.121 1 98.62 78 GLU B CA 1
ATOM 1658 C C . GLU B 1 78 ? -3.891 -12.93 8.43 1 98.62 78 GLU B C 1
ATOM 1660 O O . GLU B 1 78 ? -4.477 -13.516 9.336 1 98.62 78 GLU B O 1
ATOM 1665 N N . HIS B 1 79 ? -3.398 -11.758 8.539 1 98.5 79 HIS B N 1
ATOM 1666 C CA . HIS B 1 79 ? -3.848 -10.742 9.492 1 98.5 79 HIS B CA 1
ATOM 1667 C C . HIS B 1 79 ? -4.324 -9.484 8.766 1 98.5 79 HIS B C 1
ATOM 1669 O O . HIS B 1 79 ? -3.586 -8.906 7.965 1 98.5 79 HIS B O 1
ATOM 1675 N N . THR B 1 80 ? -5.574 -9.125 9 1 98.75 80 THR B N 1
ATOM 1676 C CA . THR B 1 80 ? -6.164 -7.957 8.359 1 98.75 80 THR B CA 1
ATOM 1677 C C . THR B 1 80 ? -6.555 -6.914 9.406 1 98.75 80 THR B C 1
ATOM 1679 O O . THR B 1 80 ? -7.23 -7.234 10.383 1 98.75 80 THR B O 1
ATOM 1682 N N . GLU B 1 81 ? -6.047 -5.742 9.258 1 98.5 81 GLU B N 1
ATOM 1683 C CA . GLU B 1 81 ? -6.473 -4.598 10.055 1 98.5 81 GLU B CA 1
ATOM 1684 C C . GLU B 1 81 ? -7.324 -3.635 9.234 1 98.5 81 GLU B C 1
ATOM 1686 O O . GLU B 1 81 ? -6.93 -3.234 8.133 1 98.5 81 GLU B O 1
ATOM 1691 N N . ILE B 1 82 ? -8.523 -3.346 9.727 1 98.62 82 ILE B N 1
ATOM 1692 C CA . ILE B 1 82 ? -9.461 -2.457 9.047 1 98.62 82 ILE B CA 1
ATOM 1693 C C . ILE B 1 82 ? -9.797 -1.27 9.945 1 98.62 82 ILE B C 1
ATOM 1695 O O . ILE B 1 82 ? -10.156 -1.45 11.109 1 98.62 82 ILE B O 1
ATOM 1699 N N . VAL B 1 83 ? -9.633 -0.115 9.461 1 97.75 83 VAL B N 1
ATOM 1700 C CA . VAL B 1 83 ? -10.039 1.103 10.164 1 97.75 83 VAL B CA 1
ATOM 1701 C C . VAL B 1 83 ? -10.75 2.043 9.195 1 97.75 83 VAL B C 1
ATOM 1703 O O . VAL B 1 83 ? -10.117 2.654 8.328 1 97.75 83 VAL B O 1
ATOM 1706 N N . GLY B 1 84 ? -12.055 2.135 9.383 1 96.75 84 GLY B N 1
ATOM 1707 C CA . GLY B 1 84 ? -12.812 2.957 8.453 1 96.75 84 GLY B CA 1
ATOM 1708 C C . GLY B 1 84 ? -12.703 2.48 7.016 1 96.75 84 GLY B C 1
ATOM 1709 O O . GLY B 1 84 ? -13.062 1.346 6.703 1 96.75 84 GLY B O 1
ATOM 1710 N N . ASP B 1 85 ? -12.094 3.324 6.148 1 98.06 85 ASP B N 1
ATOM 1711 C CA . ASP B 1 85 ? -12.07 3.064 4.711 1 98.06 85 ASP B CA 1
ATOM 1712 C C . ASP B 1 85 ? -10.68 2.645 4.254 1 98.06 85 ASP B C 1
ATOM 1714 O O . ASP B 1 85 ? -10.359 2.715 3.062 1 98.06 85 ASP B O 1
ATOM 1718 N N . ILE B 1 86 ? -9.812 2.271 5.18 1 98.75 86 ILE B N 1
ATOM 1719 C CA . ILE B 1 86 ? -8.508 1.727 4.828 1 98.75 86 ILE B CA 1
ATOM 1720 C C . ILE B 1 86 ? -8.328 0.356 5.473 1 98.75 86 ILE B C 1
ATOM 1722 O O . ILE B 1 86 ? -8.953 0.058 6.496 1 98.75 86 ILE B O 1
ATOM 1726 N N . ALA B 1 87 ? -7.496 -0.389 4.906 1 98.88 87 ALA B N 1
ATOM 1727 C CA . ALA B 1 87 ? -7.18 -1.7 5.469 1 98.88 87 ALA B CA 1
ATOM 1728 C C . ALA B 1 87 ? -5.793 -2.164 5.031 1 98.88 87 ALA B C 1
ATOM 1730 O O . ALA B 1 87 ? -5.32 -1.795 3.953 1 98.88 87 ALA B O 1
ATOM 1731 N N . SER B 1 88 ? -5.172 -2.896 5.82 1 98.81 88 SER B N 1
ATOM 1732 C CA . SER B 1 88 ? -3.902 -3.564 5.559 1 98.81 88 SER B CA 1
ATOM 1733 C C . SER B 1 88 ? -3.988 -5.055 5.863 1 98.81 88 SER B C 1
ATOM 1735 O O . SER B 1 88 ? -4.598 -5.457 6.859 1 98.81 88 SER B O 1
ATOM 1737 N N . ARG B 1 89 ? -3.467 -5.824 5.016 1 98.94 89 ARG B N 1
ATOM 1738 C CA . ARG B 1 89 ? -3.443 -7.273 5.18 1 98.94 89 ARG B CA 1
ATOM 1739 C C . ARG B 1 89 ? -2.037 -7.824 4.969 1 98.94 89 ARG B C 1
ATOM 1741 O O . ARG B 1 89 ? -1.354 -7.453 4.012 1 98.94 89 ARG B O 1
ATOM 1748 N N . VAL B 1 90 ? -1.521 -8.594 5.91 1 98.88 90 VAL B N 1
ATOM 1749 C CA . VAL B 1 90 ? -0.299 -9.375 5.77 1 98.88 90 VAL B CA 1
ATOM 1750 C C . VAL B 1 90 ? -0.628 -10.867 5.852 1 98.88 90 VAL B C 1
ATOM 1752 O O . VAL B 1 90 ? -1.332 -11.305 6.766 1 98.88 90 VAL B O 1
ATOM 1755 N N . GLY B 1 91 ? -0.181 -11.578 4.84 1 98.75 91 GLY B N 1
ATOM 1756 C CA . GLY B 1 91 ? -0.507 -12.992 4.836 1 98.75 91 GLY B CA 1
ATOM 1757 C C . GLY B 1 91 ? 0.534 -13.844 4.137 1 98.75 91 GLY B C 1
ATOM 1758 O O . GLY B 1 91 ? 1.258 -13.359 3.266 1 98.75 91 GLY B O 1
ATOM 1759 N N . THR B 1 92 ? 0.578 -15.109 4.496 1 98.75 92 THR B N 1
ATOM 1760 C CA . THR B 1 92 ? 1.431 -16.062 3.805 1 98.75 92 THR B CA 1
ATOM 1761 C C . THR B 1 92 ? 0.672 -16.75 2.668 1 98.75 92 THR B C 1
ATOM 1763 O O . THR B 1 92 ? -0.558 -16.828 2.693 1 98.75 92 THR B O 1
ATOM 1766 N N . TYR B 1 93 ? 1.411 -17.141 1.698 1 98.81 93 TYR B N 1
ATOM 1767 C CA . TYR B 1 93 ? 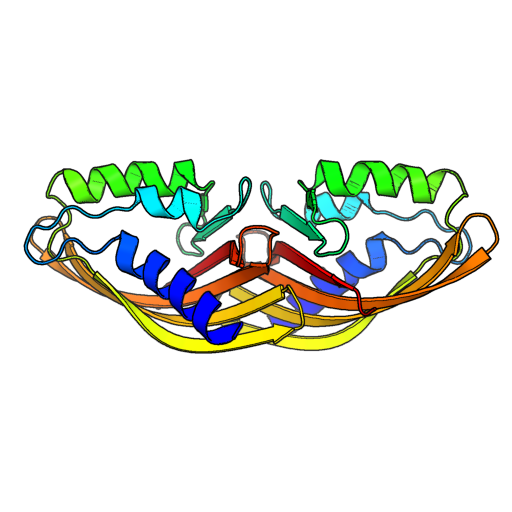0.818 -17.828 0.559 1 98.81 93 TYR B CA 1
ATOM 1768 C C . TYR B 1 93 ? 1.7 -18.984 0.103 1 98.81 93 TYR B C 1
ATOM 1770 O O . TYR B 1 93 ? 2.889 -19.031 0.427 1 98.81 93 TYR B O 1
ATOM 1778 N N . ARG B 1 94 ? 1.129 -19.875 -0.559 1 98.69 94 ARG B N 1
ATOM 1779 C CA . ARG B 1 94 ? 1.789 -20.969 -1.28 1 98.69 94 ARG B CA 1
ATOM 1780 C C . ARG B 1 94 ? 1.368 -20.984 -2.746 1 98.69 94 ARG B C 1
ATOM 1782 O O . ARG B 1 94 ? 0.36 -20.375 -3.115 1 98.69 94 ARG B O 1
ATOM 1789 N N . LYS B 1 95 ? 2.207 -21.547 -3.539 1 98.31 95 LYS B N 1
ATOM 1790 C CA . LYS B 1 95 ? 1.909 -21.734 -4.953 1 98.31 95 LYS B CA 1
ATOM 1791 C C . LYS B 1 95 ? 2.475 -23.062 -5.453 1 98.31 95 LYS B C 1
ATOM 1793 O O . LYS B 1 95 ? 3.412 -23.609 -4.867 1 98.31 95 LYS B O 1
ATOM 1798 N N . SER B 1 96 ? 1.893 -23.547 -6.395 1 98.5 96 SER B N 1
ATOM 1799 C CA . SER B 1 96 ? 2.377 -24.75 -7.062 1 98.5 96 SER B CA 1
ATOM 1800 C C . SER B 1 96 ? 1.962 -24.766 -8.531 1 98.5 96 SER B C 1
ATOM 1802 O O . SER B 1 96 ? 1.023 -24.078 -8.93 1 98.5 96 SER B O 1
ATOM 1804 N N . GLY B 1 97 ? 2.73 -25.531 -9.32 1 97.88 97 GLY B N 1
ATOM 1805 C CA . GLY B 1 97 ? 2.42 -25.688 -10.734 1 97.88 97 GLY B CA 1
ATOM 1806 C C . GLY B 1 97 ? 3.443 -26.516 -11.484 1 97.88 97 GLY B C 1
ATOM 1807 O O . GLY B 1 97 ? 4.25 -27.219 -10.867 1 97.88 97 GLY B O 1
ATOM 1808 N N . VAL B 1 98 ? 3.309 -26.578 -12.766 1 97.62 98 VAL B N 1
ATOM 1809 C CA . VAL B 1 98 ? 4.246 -27.234 -13.68 1 97.62 98 VAL B CA 1
ATOM 1810 C C . VAL B 1 98 ? 4.809 -26.203 -14.656 1 97.62 98 VAL B C 1
ATOM 1812 O O . VAL B 1 98 ? 4.062 -25.609 -15.438 1 97.62 98 VAL B O 1
ATOM 1815 N N . ARG B 1 99 ? 6.059 -25.953 -14.555 1 95.5 99 ARG B N 1
ATOM 1816 C CA . ARG B 1 99 ? 6.738 -25.031 -15.453 1 95.5 99 ARG B CA 1
ATOM 1817 C C . ARG B 1 99 ? 7.68 -25.766 -16.391 1 95.5 99 ARG B C 1
ATOM 1819 O O . ARG B 1 99 ? 8.609 -26.438 -15.938 1 95.5 99 ARG B O 1
ATOM 1826 N N . ASP B 1 100 ? 7.367 -25.609 -17.656 1 94.38 100 ASP B N 1
ATOM 1827 C CA . ASP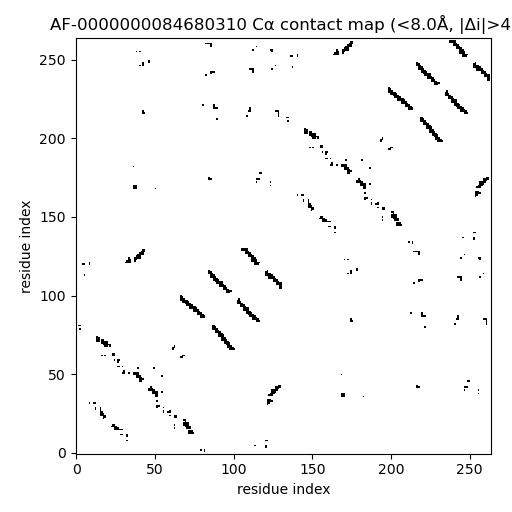 B 1 100 ? 8.164 -26.297 -18.672 1 94.38 100 ASP B CA 1
ATOM 1828 C C . ASP B 1 100 ? 8.297 -27.781 -18.359 1 94.38 100 ASP B C 1
ATOM 1830 O O . ASP B 1 100 ? 9.391 -28.344 -18.422 1 94.38 100 ASP B O 1
ATOM 1834 N N . GLY B 1 101 ? 7.258 -28.312 -17.828 1 94.06 101 GLY B N 1
ATOM 1835 C CA . GLY B 1 101 ? 7.172 -29.75 -17.609 1 94.06 101 GLY B CA 1
ATOM 1836 C C . GLY B 1 101 ? 7.648 -30.172 -16.234 1 94.06 101 GLY B C 1
ATOM 1837 O O . GLY B 1 101 ? 7.543 -31.344 -15.875 1 94.06 101 GLY B O 1
ATOM 1838 N N . GLU B 1 102 ? 8.156 -29.25 -15.461 1 97.81 102 GLU B N 1
ATOM 1839 C CA . GLU B 1 102 ? 8.688 -29.594 -14.148 1 97.81 102 GLU B CA 1
ATOM 1840 C C . GLU B 1 102 ? 7.801 -29.047 -13.031 1 97.81 102 GLU B C 1
ATOM 1842 O O . GLU B 1 102 ? 7.461 -27.859 -13.031 1 97.81 102 GLU B O 1
ATOM 1847 N N . ARG B 1 103 ? 7.449 -29.922 -12.148 1 98.12 103 ARG B N 1
ATOM 1848 C CA . ARG B 1 103 ? 6.645 -29.516 -11 1 98.12 103 ARG B CA 1
ATOM 1849 C C . ARG B 1 103 ? 7.441 -28.625 -10.062 1 98.12 103 ARG B C 1
ATOM 1851 O O . ARG B 1 103 ? 8.633 -28.844 -9.852 1 98.12 103 ARG B O 1
ATOM 1858 N N . PHE B 1 104 ? 6.766 -27.594 -9.531 1 97.5 104 PHE B N 1
ATOM 1859 C CA . PHE B 1 104 ? 7.391 -26.734 -8.539 1 97.5 104 PHE B CA 1
ATOM 1860 C C . PHE B 1 104 ? 6.375 -26.297 -7.488 1 97.5 104 PHE B C 1
ATOM 1862 O O . PHE B 1 104 ? 5.164 -26.406 -7.707 1 97.5 104 PHE B O 1
ATOM 1869 N N . GLU B 1 105 ? 6.875 -25.922 -6.336 1 98 105 GLU B N 1
ATOM 1870 C CA . GLU B 1 105 ? 6.141 -25.266 -5.254 1 98 105 GLU B CA 1
ATOM 1871 C C . GLU B 1 105 ? 6.906 -24.062 -4.715 1 98 105 GLU B C 1
ATOM 1873 O O . GLU B 1 105 ? 8.117 -23.969 -4.898 1 98 105 GLU B O 1
ATOM 1878 N N . GLY B 1 106 ? 6.219 -23.156 -4.199 1 97 106 GLY B N 1
ATOM 1879 C CA . GLY B 1 106 ? 6.801 -21.984 -3.576 1 97 106 GLY B CA 1
ATOM 1880 C C . GLY B 1 106 ? 5.852 -21.266 -2.627 1 97 106 GLY B C 1
ATOM 1881 O O . GLY B 1 106 ? 4.75 -21.766 -2.365 1 97 106 GLY B O 1
ATOM 1882 N N . GLY B 1 107 ? 6.332 -20.281 -2.051 1 98 107 GLY B N 1
ATOM 1883 C CA . GLY B 1 107 ? 5.531 -19.5 -1.125 1 98 107 GLY B CA 1
ATOM 1884 C C . GLY B 1 107 ? 6.262 -18.281 -0.59 1 98 107 GLY B C 1
ATOM 1885 O O . GLY B 1 107 ? 7.414 -18.047 -0.947 1 98 107 GLY B O 1
ATOM 1886 N N . GLY B 1 108 ? 5.594 -17.594 0.167 1 98.31 108 GLY B N 1
ATOM 1887 C CA . GLY B 1 108 ? 6.113 -16.375 0.771 1 98.31 108 GLY B CA 1
ATOM 1888 C C . GLY B 1 108 ? 5.07 -15.617 1.562 1 98.31 108 GLY B C 1
ATOM 1889 O O . GLY B 1 108 ? 4.164 -16.219 2.15 1 98.31 108 GLY B O 1
ATOM 1890 N N . THR B 1 109 ? 5.32 -14.367 1.702 1 98.75 109 THR B N 1
ATOM 1891 C CA . THR B 1 109 ? 4.414 -13.461 2.398 1 98.75 109 THR B CA 1
ATOM 1892 C C . THR B 1 109 ? 4.047 -12.273 1.508 1 98.75 109 THR B C 1
ATOM 1894 O O . THR B 1 109 ? 4.895 -11.75 0.783 1 98.75 109 THR B O 1
ATOM 1897 N N . LYS B 1 110 ? 2.777 -11.898 1.516 1 98.81 110 LYS B N 1
ATOM 1898 C CA . LYS B 1 110 ? 2.291 -10.703 0.831 1 98.81 110 LYS B CA 1
ATOM 1899 C C . LYS B 1 110 ? 1.795 -9.656 1.829 1 98.81 110 LYS B C 1
ATOM 1901 O O . LYS B 1 110 ? 1.301 -10.008 2.904 1 98.81 110 LYS B O 1
ATOM 1906 N N . THR B 1 111 ? 1.977 -8.492 1.515 1 98.94 111 THR B N 1
ATOM 1907 C CA . THR B 1 111 ? 1.188 -7.426 2.115 1 98.94 111 THR B CA 1
ATOM 1908 C C . THR B 1 111 ? 0.324 -6.734 1.065 1 98.94 111 THR B C 1
ATOM 1910 O O . THR B 1 111 ? 0.774 -6.492 -0.056 1 98.94 111 THR B O 1
ATOM 1913 N N . MET B 1 112 ? -0.935 -6.48 1.367 1 98.94 112 MET B N 1
ATOM 1914 C CA . MET B 1 112 ? -1.906 -5.789 0.525 1 98.94 112 MET B CA 1
ATOM 1915 C C . MET B 1 112 ? -2.527 -4.609 1.266 1 98.94 112 MET B C 1
ATOM 1917 O O . MET B 1 112 ? -2.943 -4.746 2.418 1 98.94 112 MET B O 1
ATOM 1921 N N . GLN B 1 113 ? -2.455 -3.508 0.648 1 99 113 GLN B N 1
ATOM 1922 C CA . GLN B 1 113 ? -3.135 -2.32 1.157 1 99 113 GLN B CA 1
ATOM 1923 C C . GLN B 1 113 ? -4.445 -2.076 0.414 1 99 113 GLN B C 1
ATOM 1925 O O . GLN B 1 113 ? -4.477 -2.09 -0.818 1 99 113 GLN B O 1
ATOM 1930 N N . PHE B 1 114 ? -5.551 -1.857 1.171 1 98.94 114 PHE B N 1
ATOM 1931 C CA . PHE B 1 114 ? -6.871 -1.663 0.583 1 98.94 114 PHE B CA 1
ATOM 1932 C C . PHE B 1 114 ? -7.434 -0.296 0.954 1 98.94 114 PHE B C 1
ATOM 1934 O O . PHE B 1 114 ? -7.18 0.209 2.049 1 98.94 114 PHE B O 1
ATOM 1941 N N . VAL B 1 115 ? -8.234 0.223 0.035 1 98.88 115 VAL B N 1
ATOM 1942 C CA . VAL B 1 115 ? -9.039 1.411 0.303 1 98.88 115 VAL B CA 1
ATOM 1943 C C . VAL B 1 115 ? -10.477 1.184 -0.171 1 98.88 115 VAL B C 1
ATOM 1945 O O . VAL B 1 115 ? -10.703 0.47 -1.15 1 98.88 115 VAL B O 1
ATOM 1948 N N . ARG B 1 116 ? -11.359 1.742 0.547 1 98.31 116 ARG B N 1
ATOM 1949 C CA . ARG B 1 116 ? -12.75 1.716 0.106 1 98.31 116 ARG B CA 1
ATOM 1950 C C . ARG B 1 116 ? -13.055 2.891 -0.817 1 98.31 116 ARG B C 1
ATOM 1952 O O . ARG B 1 116 ? -13.008 4.047 -0.395 1 98.31 116 ARG B O 1
ATOM 1959 N N . THR B 1 117 ? -13.344 2.621 -2.08 1 97.81 117 THR B N 1
ATOM 1960 C CA . THR B 1 117 ? -13.797 3.6 -3.064 1 97.81 117 THR B CA 1
ATOM 1961 C C . THR B 1 117 ? -15.32 3.699 -3.068 1 97.81 117 THR B C 1
ATOM 1963 O O . THR B 1 117 ? -16 2.904 -2.418 1 97.81 117 THR B O 1
ATOM 1966 N N . PRO B 1 118 ? -15.867 4.664 -3.799 1 95.19 118 PRO B N 1
ATOM 1967 C CA . PRO B 1 118 ? -17.328 4.707 -3.951 1 95.19 118 PRO B CA 1
ATOM 1968 C C . PRO B 1 118 ? -17.891 3.426 -4.566 1 95.19 118 PRO B C 1
ATOM 1970 O O . PRO B 1 118 ? -19.047 3.084 -4.332 1 95.19 118 PRO B O 1
ATOM 1973 N N . ASP B 1 119 ? -17.062 2.65 -5.309 1 96.19 119 ASP B N 1
ATOM 1974 C CA . ASP B 1 119 ? -17.516 1.444 -5.992 1 96.19 119 ASP B CA 1
ATOM 1975 C C . ASP B 1 119 ? -17.125 0.19 -5.215 1 96.19 119 ASP B C 1
ATOM 1977 O O . ASP B 1 119 ? -17.281 -0.928 -5.711 1 96.19 119 ASP B O 1
ATOM 1981 N N . GLY B 1 120 ? -16.562 0.405 -4.027 1 97.44 120 GLY B N 1
ATOM 1982 C CA . GLY B 1 120 ? -16.188 -0.731 -3.199 1 97.44 120 GLY B CA 1
ATOM 1983 C C . GLY B 1 120 ? -14.703 -0.785 -2.9 1 97.44 120 GLY B C 1
ATOM 1984 O O . GLY B 1 120 ? -13.953 0.117 -3.285 1 97.44 120 GLY B O 1
ATOM 1985 N N . TRP B 1 121 ? -14.25 -1.848 -2.217 1 98.69 121 TRP B N 1
ATOM 1986 C CA . TRP B 1 121 ? -12.859 -2.025 -1.803 1 98.69 121 TRP B CA 1
ATOM 1987 C C . TRP B 1 121 ? -11.977 -2.367 -2.996 1 98.69 121 TRP B C 1
ATOM 1989 O O . TRP B 1 121 ? -12.352 -3.186 -3.84 1 98.69 121 TRP B O 1
ATOM 1999 N N . ARG B 1 122 ? -10.805 -1.719 -3.098 1 98.88 122 ARG B N 1
ATOM 2000 C CA . ARG B 1 122 ? -9.781 -1.987 -4.105 1 98.88 122 ARG B CA 1
ATOM 2001 C C . ARG B 1 122 ? -8.398 -2.066 -3.469 1 98.88 122 ARG B C 1
ATOM 2003 O O . ARG B 1 122 ? -8.203 -1.61 -2.342 1 98.88 122 ARG B O 1
ATOM 2010 N N . ILE B 1 123 ? -7.512 -2.65 -4.184 1 99 123 ILE B N 1
ATOM 2011 C CA . ILE B 1 123 ? -6.117 -2.725 -3.76 1 99 123 ILE B CA 1
ATOM 2012 C C . ILE B 1 123 ? -5.375 -1.471 -4.215 1 99 123 ILE B C 1
ATOM 2014 O O . ILE B 1 123 ? -5.395 -1.121 -5.395 1 99 123 ILE B O 1
ATOM 2018 N N . ALA B 1 124 ? -4.758 -0.79 -3.273 1 98.94 124 ALA B N 1
ATOM 2019 C CA . ALA B 1 124 ? -3.912 0.353 -3.607 1 98.94 124 ALA B CA 1
ATOM 2020 C C . ALA B 1 124 ? -2.51 -0.101 -4 1 98.94 124 ALA B C 1
ATOM 2022 O O . ALA B 1 124 ? -1.911 0.448 -4.93 1 98.94 124 ALA B O 1
ATOM 2023 N N . ALA B 1 125 ? -2.018 -1.079 -3.285 1 98.94 125 ALA B N 1
ATOM 2024 C CA . ALA B 1 125 ? -0.7 -1.646 -3.564 1 98.94 125 ALA B CA 1
ATOM 2025 C C . ALA B 1 125 ? -0.584 -3.064 -3.008 1 98.94 125 ALA B C 1
ATOM 2027 O O . ALA B 1 125 ? -1.208 -3.395 -1.997 1 98.94 125 ALA B O 1
ATOM 2028 N N . LEU B 1 126 ? 0.131 -3.861 -3.6 1 98.94 126 LEU B N 1
ATOM 2029 C CA . LEU B 1 126 ? 0.453 -5.23 -3.207 1 98.94 126 LEU B CA 1
ATOM 2030 C C . LEU B 1 126 ? 1.945 -5.504 -3.363 1 98.94 126 LEU B C 1
ATOM 2032 O O . LEU B 1 126 ? 2.537 -5.172 -4.395 1 98.94 126 LEU B O 1
ATOM 2036 N N . SER B 1 127 ? 2.588 -6.027 -2.346 1 98.94 127 SER B N 1
ATOM 2037 C CA . SER B 1 127 ? 3.992 -6.422 -2.402 1 98.94 127 SER B CA 1
ATOM 2038 C C . SER B 1 127 ? 4.199 -7.82 -1.837 1 98.94 127 SER B C 1
ATOM 2040 O O . SER B 1 127 ? 3.488 -8.234 -0.919 1 98.94 127 SER B O 1
ATOM 2042 N N . TRP B 1 128 ? 5.188 -8.508 -2.346 1 98.69 128 TRP B N 1
ATOM 2043 C CA . TRP B 1 128 ? 5.445 -9.805 -1.737 1 98.69 128 TRP B CA 1
ATOM 2044 C C . TRP B 1 128 ? 6.941 -10.047 -1.582 1 98.69 128 TRP B C 1
ATOM 2046 O O . TRP B 1 128 ? 7.754 -9.391 -2.238 1 98.69 128 TRP B O 1
ATOM 2056 N N . TYR B 1 129 ? 7.223 -10.836 -0.621 1 98 129 TYR B N 1
ATOM 2057 C CA . TYR B 1 129 ? 8.531 -11.391 -0.29 1 98 129 TYR B CA 1
ATOM 2058 C C . TYR B 1 129 ? 8.516 -12.906 -0.357 1 98 129 TYR B C 1
ATOM 2060 O O . TYR B 1 129 ? 7.875 -13.57 0.468 1 98 129 TYR B O 1
ATOM 2068 N N . ASP B 1 130 ? 9.219 -13.492 -1.342 1 96 130 ASP B N 1
ATOM 2069 C CA . ASP B 1 130 ? 9.297 -14.945 -1.47 1 96 130 ASP B CA 1
ATOM 2070 C C . ASP B 1 130 ? 10.219 -15.539 -0.403 1 96 130 ASP B C 1
ATOM 2072 O O . ASP B 1 130 ? 11.273 -14.984 -0.107 1 96 130 ASP B O 1
ATOM 2076 N N . HIS B 1 131 ? 9.758 -16.609 0.194 1 91.75 131 HIS B N 1
ATOM 2077 C CA . HIS B 1 131 ? 10.625 -17.312 1.133 1 91.75 131 HIS B CA 1
ATOM 2078 C C . HIS B 1 131 ? 11.695 -18.109 0.399 1 91.75 131 HIS B C 1
ATOM 2080 O O . HIS B 1 131 ? 11.414 -18.734 -0.625 1 91.75 131 HIS B O 1
ATOM 2086 N N . PRO B 1 132 ? 13 -17.938 0.891 1 79.38 132 PRO B N 1
ATOM 2087 C CA . PRO B 1 132 ? 14.094 -18.641 0.237 1 79.38 132 PRO B CA 1
ATOM 2088 C C . PRO B 1 132 ? 13.875 -20.156 0.201 1 79.38 132 PRO B C 1
ATOM 2090 O O . PRO B 1 132 ? 13.188 -20.703 1.067 1 79.38 132 PRO B O 1
#

Foldseek 3Di:
DQVVQVVVLVVCCQQQLACAPNRQRNVVCLVVQADQVAWEWEDPDPTDIDDSCRVSVVSNVCRPVPQKYRKGKDWDDKDKDDDPFKIKMKTKMKMWTAGNRRTDIWIWMKMWIWGQDPVGIHTRYMYTDTDD/DQVVQVVVLVVCCQQQLACAPNRQRNVVCLVVQADQVAWEWEDPDPTDIDDSCRVSVVSNVCRPVPQKYRKGKDWDDKDKDDDPFKIKMKTKMKMWTAGNRRTDIWIWMKMWIWGQDPVGIHTRYMYTDTDD

Nearest PDB structures (foldseek):
  8uqf-assembly2_B  TM=8.513E-01  e=1.391E-06  synthetic construct
  2r4i-assembly1_B  TM=8.436E-01  e=4.707E-06  Cytophaga hutchinsonii ATCC 33406
  3ksp-assembly1_A-2  TM=8.281E-01  e=3.470E-06  Exiguobacterium sibiricum 255-15
  3e99-assembly1_A  TM=7.676E-01  e=5.390E-05  Burkholderia mallei ATCC 23344
  1gyb-assembly2_C  TM=7.494E-01  e=4.282E-04  Saccharomyces cerevisiae

Sequence (264 aa):
MSKIEIDAVTAEFFGAFDNRGGRAADVARIRRLVLPGGIIVMTGPDFTVYTVEEFIAPRLRLLRDGRLTEFSEWETSEHTEIVGDIASRVGTYRKSGVRDGERFEGGGTKTMQFVRTPDGWRIAALSWYDHPMSKIEIDAVTAEFFGAFDNRGGRAADVARIRRLVLPGGIIVMTGPDFTVYTVEEFIAPRLRLLRDGRLTEFSEWETSEHTEIVGDIASRVGTYRKSGVRDGERFEGGGTKTMQFVRTPDGWRIAALSWYDHP

InterPro domains:
  IPR032710 NTF2-like domain superfamily [SSF54427] (5-126)

Solvent-accessible surface area (backbone atoms only — not comparable to full-atom values): 13653 Å² total; per-residue (Å²): 112,67,63,61,53,53,50,49,54,50,49,51,56,39,52,18,59,34,20,47,95,75,43,79,49,49,45,71,55,49,68,76,43,34,42,91,64,22,34,40,34,42,31,62,90,71,66,42,82,24,48,62,64,67,53,38,53,62,50,50,51,43,54,68,69,63,42,41,35,51,24,41,43,44,78,74,46,73,49,74,48,74,52,93,46,33,33,42,32,42,28,33,34,38,32,36,28,25,49,76,84,39,77,49,71,51,40,29,40,36,40,39,33,35,36,48,50,99,91,41,76,29,31,47,29,38,37,36,28,65,58,130,112,67,64,62,54,51,49,49,56,51,51,50,57,38,50,18,58,33,20,48,92,74,44,78,49,50,45,71,55,49,67,76,44,35,42,92,64,21,36,40,34,42,31,61,90,70,66,43,82,25,48,61,64,68,52,38,53,62,50,50,50,42,54,67,69,64,42,40,34,53,24,42,43,44,78,76,46,75,50,74,50,74,53,92,45,33,33,41,33,42,27,33,32,39,33,36,29,26,50,76,84,40,76,50,73,51,40,30,39,35,40,38,33,35,35,48,49,99,90,41,77,29,29,47,29,38,36,36,30,64,58,132

Secondary structure (DSSP, 8-state):
-HHHHHHHHHHHHHHTT--GGGPPP-GGGHHHHEEEEEEEEE-SSS-EEEEHHHHHHHHHHHHHTTSEEEEEEEEEEEEEEEETTEEEEEEEEEEEEEETTEEEEEEEEEEEEEEEETTEEEEEEEEEEE--/-HHHHHHHHHHHHHHTT--GGGPPP-GGGHHHHEEEEEEEEE-SSS-EEEEHHHHHHHHHHHHHTTSEEEEEEEEEEEEEEEETTEEEEEEEEEEEEEETTEEEEEEEEEEEEEEEETTEEEEEEEEEEE--

pLDDT: mean 96.77, std 3.47, range [79.06, 99.0]